Protein 4IRF (pdb70)

GO terms:
  GO:0020003 symbiont-containing vacuole (C, IDA)
  GO:0020005 symbiont-containing vacuole membrane (C, IDA)
  GO:0020007 apical complex (C, IDA)
  GO:0097619 PTEX complex (C, IDA)
  GO:0044053 translocation of peptides or proteins into host cell cytoplasm (P, IMP)
  GO:0005515 protein binding (F, IPI)

Foldseek 3Di:
DDQADPQLVQLVVQLCQLCLQLVHLARALLSSVLSLCPDPVSVVLCVVLPQDSVLLNVLSVVVSNVPRPDHRHPPPDHHYYDPLVVQLVVQLVVLCVVLPHSHRYSLSSVLSSCPDPSSVVSCVVSVNDNVNSVVSSNVVSVVVD/DDAADPLLVQLVVQLQQLCLQLVHQARALLSSVLSLCPRPVSVVVCVVLVQPSVLLNVLSVVVSNVPRPDHRHPPPDHHYYDPLVVQLVVQLSVLCVVLVHSHRDSLSSVLSSCPDPSSVVSCVVSVNHNVNSVVVSNVVSVVD

Organism: Plasmodium falciparum (isolate 3D7) (NCBI:txid36329)

Nearest PDB structures (foldseek):
  4iod-assembly1_A  TM=9.972E-01  e=5.708E-19  Plasmodium falciparum 3D7
  5u2u-assembly2_B  TM=8.362E-01  e=8.772E-07  Saccharomyces cerevisiae S288C
  1khy-assembly4_D  TM=8.485E-01  e=3.154E-05  Escherichia coli
  7eko-assembly1_O  TM=8.387E-01  e=1.629E-04  Chlamydomonas reinhardtii
  7ekq-assembly1_O  TM=8.112E-01  e=3.269E-04  Chlamydomonas reinhardtii

Radius of gyration: 20.25 Å; Cα contacts (8 Å, |Δi|>4): 415; chains: 2; bounding box: 37×62×47 Å

Structure (mmCIF, N/CA/C/O backbone):
data_4IRF
#
_entry.id   4IRF
#
_cell.length_a   31.780
_cell.length_b   92.080
_cell.length_c   96.980
_cell.angle_alpha   90.00
_cell.angle_beta   90.00
_cell.angle_gamma   90.00
#
_symmetry.space_group_name_H-M   'P 2 21 21'
#
loop_
_entity.id
_entity.type
_entity.pdbx_description
1 polymer 'MALARIAL CLPB2 ATPASE/HSP101 PROTEIN'
2 water water
#
loop_
_atom_site.group_PDB
_atom_site.id
_atom_site.type_symbol
_atom_site.label_atom_id
_atom_site.label_alt_id
_atom_site.label_comp_id
_atom_site.label_asym_id
_atom_site.label_entity_id
_atom_site.label_seq_id
_atom_site.pdbx_PDB_ins_code
_atom_site.Cartn_x
_atom_site.Cartn_y
_atom_site.Cartn_z
_atom_site.occupancy
_atom_site.B_iso_or_equiv
_atom_site.auth_seq_id
_atom_site.auth_comp_id
_atom_site.auth_asym_id
_atom_site.auth_atom_id
_atom_site.pdbx_PDB_model_num
ATOM 1 N N . GLN A 1 9 ? 17.984 -17.313 14.726 1.00 48.89 9 GLN A N 1
ATOM 2 C CA . GLN A 1 9 ? 17.897 -18.080 15.953 1.00 52.28 9 GLN A CA 1
ATOM 3 C C . GLN A 1 9 ? 17.404 -17.233 17.137 1.00 56.75 9 GLN A C 1
ATOM 4 O O . GLN A 1 9 ? 17.528 -16.039 17.092 1.00 49.71 9 GLN A O 1
ATOM 10 N N . GLY A 1 10 ? 16.847 -17.871 18.178 1.00 53.76 10 GLY A N 1
ATOM 11 C CA . GLY A 1 10 ? 16.333 -17.200 19.398 1.00 39.13 10 GLY A CA 1
ATOM 12 C C . GLY A 1 10 ? 14.965 -17.635 20.016 1.00 44.00 10 GLY A C 1
ATOM 13 O O . GLY A 1 10 ? 14.154 -18.046 19.268 1.00 39.24 10 GLY A O 1
ATOM 14 N N . LYS A 1 11 ? 14.740 -17.551 21.315 1.00 36.32 11 LYS A N 1
ATOM 15 C CA . LYS A 1 11 ? 13.469 -18.021 21.887 1.00 37.67 11 LYS A CA 1
ATOM 16 C C . LYS A 1 11 ? 12.223 -17.196 21.441 1.00 36.47 11 LYS A C 1
ATOM 17 O O . LYS A 1 11 ? 11.138 -17.690 21.448 1.00 34.58 11 LYS A O 1
ATOM 23 N N . TYR A 1 12 ? 12.423 -15.968 21.054 1.00 26.31 12 TYR A N 1
ATOM 24 C CA . TYR A 1 12 ? 11.348 -15.160 20.552 1.00 29.80 12 TYR A CA 1
ATOM 25 C C . TYR A 1 12 ? 11.418 -15.112 19.096 1.00 33.17 12 TYR A C 1
ATOM 26 O O . TYR A 1 12 ? 12.429 -14.856 18.621 1.00 35.77 12 TYR A O 1
ATOM 35 N N . LEU A 1 13 ? 10.289 -15.271 18.422 1.00 25.62 13 LEU A N 1
ATOM 36 C CA . LEU A 1 13 ? 10.278 -15.065 16.999 1.00 25.25 13 LEU A CA 1
ATOM 37 C C . LEU A 1 13 ? 10.557 -13.620 16.618 1.00 28.51 13 LEU A C 1
ATOM 38 O O . LEU A 1 13 ? 10.328 -12.732 17.352 1.00 27.32 13 LEU A O 1
ATOM 43 N N . ASN A 1 14 ? 11.023 -13.443 15.410 1.00 29.12 14 ASN A N 1
ATOM 44 C CA . ASN A 1 14 ? 11.245 -12.120 14.888 1.00 27.62 14 ASN A CA 1
ATOM 45 C C . ASN A 1 14 ? 10.041 -11.240 14.984 1.00 34.66 14 ASN A C 1
ATOM 46 O O . ASN A 1 14 ? 10.145 -10.119 15.271 1.00 26.49 14 ASN A O 1
ATOM 51 N N . ARG A 1 15 ? 8.910 -11.765 14.573 1.00 27.25 15 ARG A N 1
ATOM 52 C CA . ARG A 1 15 ? 7.708 -10.951 14.575 1.00 25.86 15 ARG A CA 1
ATOM 53 C C . ARG A 1 15 ? 7.317 -10.540 15.968 1.00 24.91 15 ARG A C 1
ATOM 54 O O . ARG A 1 15 ? 6.707 -9.493 16.148 1.00 25.07 15 ARG A O 1
ATOM 62 N N . THR A 1 16 ? 7.702 -11.337 16.964 1.00 20.35 16 THR A N 1
ATOM 63 C CA . THR A 1 16 ? 7.372 -11.009 18.343 1.00 21.89 16 THR A CA 1
ATOM 64 C C . THR A 1 16 ? 8.273 -9.861 18.800 1.00 25.86 16 THR A C 1
ATOM 65 O O . THR A 1 16 ? 7.807 -8.866 19.380 1.00 21.80 16 THR A O 1
ATOM 69 N N . ILE A 1 17 ? 9.559 -9.988 18.489 1.00 20.67 17 ILE A N 1
ATOM 70 C CA . ILE A 1 17 ? 10.548 -8.954 18.824 1.00 22.71 17 ILE A CA 1
ATOM 71 C C . ILE A 1 17 ? 10.177 -7.641 18.117 1.00 24.82 17 ILE A C 1
ATOM 72 O O . ILE A 1 17 ? 10.265 -6.578 18.708 1.00 24.06 17 ILE A O 1
ATOM 77 N N . ASN A 1 18 ? 9.760 -7.724 16.854 1.00 23.21 18 ASN A N 1
ATOM 78 C CA . ASN A 1 18 ? 9.370 -6.521 16.121 1.00 25.33 18 ASN A CA 1
ATOM 79 C C . ASN A 1 18 ? 8.189 -5.787 16.757 1.00 26.24 18 ASN A C 1
ATOM 80 O O . ASN A 1 18 ? 8.148 -4.555 16.783 1.00 23.74 18 ASN A O 1
ATOM 85 N N . ILE A 1 19 ? 7.226 -6.546 17.264 1.00 20.54 19 ILE A N 1
ATOM 86 C CA . ILE A 1 19 ? 6.137 -5.962 18.016 1.00 22.91 19 ILE A CA 1
ATOM 87 C C . ILE A 1 19 ? 6.671 -5.252 19.269 1.00 19.61 19 ILE A C 1
ATOM 88 O O . ILE A 1 19 ? 6.252 -4.136 19.576 1.00 22.85 19 ILE A O 1
ATOM 93 N N . LEU A 1 20 ? 7.559 -5.920 20.004 1.00 19.92 20 LEU A N 1
ATOM 94 C CA . LEU A 1 20 ? 8.145 -5.309 21.196 1.00 19.21 20 LEU A CA 1
ATOM 95 C C . LEU A 1 20 ? 8.898 -4.029 20.857 1.00 24.58 20 LEU A C 1
ATOM 96 O O . LEU A 1 20 ? 8.738 -3.023 21.530 1.00 25.61 20 LEU A O 1
ATOM 101 N N . ASN A 1 21 ? 9.696 -4.049 19.798 1.00 21.19 21 ASN A N 1
ATOM 102 C CA . ASN A 1 21 ? 10.422 -2.835 19.414 1.00 26.12 21 ASN A CA 1
ATOM 103 C C . ASN A 1 21 ? 9.504 -1.716 18.908 1.00 25.60 21 ASN A C 1
ATOM 104 O O . ASN A 1 21 ? 9.766 -0.528 19.124 1.00 28.33 21 ASN A O 1
ATOM 109 N N . ALA A 1 22 ? 8.428 -2.082 18.214 1.00 23.87 22 ALA A N 1
ATOM 110 C CA . ALA A 1 22 ? 7.461 -1.059 17.812 1.00 25.37 22 ALA A CA 1
ATOM 111 C C . ALA A 1 22 ? 6.782 -0.493 19.051 1.00 28.79 22 ALA A C 1
ATOM 112 O O . ALA A 1 22 ? 6.402 0.705 19.115 1.00 27.15 22 ALA A O 1
ATOM 114 N N . GLY A 1 23 ? 6.560 -1.361 20.034 1.00 24.00 23 GLY A N 1
ATOM 115 C CA . GLY A 1 23 ? 5.986 -0.942 21.287 1.00 23.81 23 GLY A CA 1
ATOM 116 C C . GLY A 1 23 ? 6.836 0.124 21.973 1.00 26.12 23 GLY A C 1
ATOM 117 O O . GLY A 1 23 ? 6.291 1.079 22.531 1.00 27.02 23 GLY A O 1
ATOM 118 N N . LYS A 1 24 ? 8.159 -0.033 21.955 1.00 23.03 24 LYS A N 1
ATOM 119 C CA . LYS A 1 24 ? 9.028 0.974 22.559 1.00 23.59 24 LYS A CA 1
ATOM 120 C C . LYS A 1 24 ? 8.893 2.326 21.873 1.00 28.51 24 LYS A C 1
ATOM 121 O O . LYS A 1 24 ? 8.899 3.373 22.543 1.00 30.74 24 LYS A O 1
ATOM 127 N N . ASN A 1 25 ? 8.765 2.317 20.556 1.00 25.35 25 ASN A N 1
ATOM 128 C CA . ASN A 1 25 ? 8.550 3.579 19.852 1.00 31.18 25 ASN A CA 1
ATOM 129 C C . ASN A 1 25 ? 7.215 4.242 20.219 1.00 34.54 25 ASN A C 1
ATOM 130 O O . ASN A 1 25 ? 7.113 5.475 20.348 1.00 34.12 25 ASN A O 1
ATOM 135 N N . ILE A 1 26 ? 6.186 3.430 20.421 1.00 29.87 26 ILE A N 1
ATOM 136 C CA . ILE A 1 26 ? 4.897 3.966 20.822 1.00 28.02 26 ILE A CA 1
ATOM 137 C C . ILE A 1 26 ? 5.023 4.526 22.239 1.00 25.77 26 ILE A C 1
ATOM 138 O O . ILE A 1 26 ? 4.493 5.593 22.571 1.00 27.02 26 ILE A O 1
ATOM 143 N N . ALA A 1 27 ? 5.749 3.808 23.096 1.00 25.00 27 ALA A N 1
ATOM 144 C CA . ALA A 1 27 ? 5.955 4.279 24.450 1.00 29.47 27 ALA A CA 1
ATOM 145 C C . ALA A 1 27 ? 6.635 5.651 24.425 1.00 32.57 27 ALA A C 1
ATOM 146 O O . ALA A 1 27 ? 6.203 6.568 25.111 1.00 30.96 27 ALA A O 1
ATOM 148 N N . LYS A 1 28 ? 7.682 5.796 23.653 1.00 28.00 28 LYS A N 1
ATOM 149 C CA . LYS A 1 28 ? 8.361 7.104 23.641 1.00 30.05 28 LYS A CA 1
ATOM 150 C C . LYS A 1 28 ? 7.404 8.203 23.139 1.00 31.23 28 LYS A C 1
ATOM 151 O O . LYS A 1 28 ? 7.434 9.289 23.615 1.00 32.70 28 LYS A O 1
ATOM 157 N N . SER A 1 29 ? 6.588 7.862 22.169 1.00 31.01 29 SER A N 1
ATOM 158 C CA . SER A 1 29 ? 5.654 8.849 21.625 1.00 32.92 29 SER A CA 1
ATOM 159 C C . SER A 1 29 ? 4.677 9.371 22.673 1.00 35.79 29 SER A C 1
ATOM 160 O O . SER A 1 29 ? 4.209 10.524 22.596 1.00 34.97 29 SER A O 1
ATOM 163 N N . TYR A 1 30 ? 4.389 8.542 23.669 1.00 33.90 30 TYR A N 1
ATOM 164 C CA . TYR A 1 30 ? 3.523 8.914 24.785 1.00 30.87 30 TYR A CA 1
ATOM 165 C C . TYR A 1 30 ? 4.328 9.338 26.009 1.00 32.48 30 TYR A C 1
ATOM 166 O O . TYR A 1 30 ? 3.815 9.368 27.130 1.00 32.16 30 TYR A O 1
ATOM 175 N N . GLY A 1 31 ? 5.589 9.687 25.766 1.00 32.58 31 GLY A N 1
ATOM 176 C CA . GLY A 1 31 ? 6.451 10.279 26.768 1.00 37.51 31 GLY A CA 1
ATOM 177 C C . GLY A 1 31 ? 6.902 9.321 27.844 1.00 32.95 31 GLY A C 1
ATOM 178 O O . GLY A 1 31 ? 7.271 9.755 28.947 1.00 37.45 31 GLY A O 1
ATOM 179 N N . HIS A 1 32 ? 6.839 8.014 27.559 1.00 33.76 32 HIS A N 1
ATOM 180 C CA . HIS A 1 32 ? 7.242 7.005 28.534 1.00 29.99 32 HIS A CA 1
ATOM 181 C C . HIS A 1 32 ? 8.673 6.551 28.292 1.00 32.75 32 HIS A C 1
ATOM 182 O O . HIS A 1 32 ? 9.019 6.231 27.166 1.00 37.36 32 HIS A O 1
ATOM 189 N N . ASN A 1 33 ? 9.499 6.534 29.332 1.00 31.15 33 ASN A N 1
ATOM 190 C CA . ASN A 1 33 ? 10.803 5.876 29.239 1.00 31.12 33 ASN A CA 1
ATOM 191 C C . ASN A 1 33 ? 10.734 4.420 29.730 1.00 29.16 33 ASN A C 1
ATOM 192 O O . ASN A 1 33 ? 11.747 3.731 29.806 1.00 34.67 33 ASN A O 1
ATOM 197 N N . LYS A 1 34 ? 9.535 3.951 30.064 1.00 27.95 34 LYS A N 1
ATOM 198 C CA . LYS A 1 34 ? 9.331 2.532 30.373 1.00 34.81 34 LYS A CA 1
ATOM 199 C C . LYS A 1 34 ? 8.230 1.979 29.487 1.00 28.17 34 LYS A C 1
ATOM 200 O O . LYS A 1 34 ? 7.103 2.504 29.462 1.00 29.45 34 LYS A O 1
ATOM 206 N N . LEU A 1 35 ? 8.555 0.904 28.780 1.00 24.41 35 LEU A N 1
ATOM 207 C CA . LEU A 1 35 ? 7.560 0.194 27.973 1.00 23.84 35 LEU A CA 1
ATOM 208 C C . LEU A 1 35 ? 6.510 -0.450 28.864 1.00 25.81 35 LEU A C 1
ATOM 209 O O . LEU A 1 35 ? 6.842 -1.191 29.7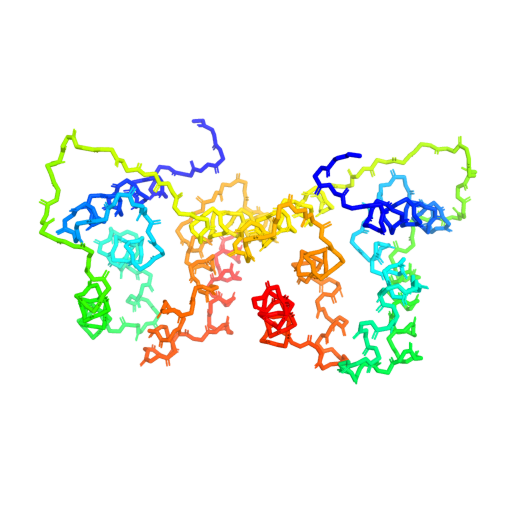75 1.00 29.47 35 LEU A O 1
ATOM 214 N N . LYS A 1 36 ? 5.237 -0.254 28.512 1.00 21.65 36 LYS A N 1
ATOM 215 C CA . LYS A 1 36 ? 4.086 -0.716 29.289 1.00 21.04 36 LYS A CA 1
ATOM 216 C C . LYS A 1 36 ? 3.240 -1.683 28.422 1.00 21.63 36 LYS A C 1
ATOM 217 O O . LYS A 1 36 ? 3.351 -1.648 27.203 1.00 22.08 36 LYS A O 1
ATOM 223 N N . PRO A 1 37 ? 2.443 -2.548 29.051 1.00 21.64 37 PRO A N 1
ATOM 224 C CA . PRO A 1 37 ? 1.662 -3.497 28.225 1.00 19.23 37 PRO A CA 1
ATOM 225 C C . PRO A 1 37 ? 0.756 -2.826 27.195 1.00 21.41 37 PRO A C 1
ATOM 226 O O . PRO A 1 37 ? 0.741 -3.325 26.058 1.00 21.15 37 PRO A O 1
ATOM 230 N N . ILE A 1 38 ? 0.097 -1.715 27.542 1.00 20.35 38 ILE A N 1
ATOM 231 C CA . ILE A 1 38 ? -0.753 -1.015 26.571 1.00 25.18 38 ILE A CA 1
ATOM 232 C C . ILE A 1 38 ? 0.028 -0.630 25.336 1.00 20.56 38 ILE A C 1
ATOM 233 O O . ILE A 1 38 ? -0.487 -0.712 24.220 1.00 21.71 38 ILE A O 1
ATOM 238 N N . HIS A 1 39 ? 1.303 -0.242 25.496 1.00 21.57 39 HIS A N 1
ATOM 239 C CA . HIS A 1 39 ? 2.125 0.087 24.334 1.00 20.87 39 HIS A CA 1
ATOM 240 C C . HIS A 1 39 ? 2.403 -1.104 23.444 1.00 22.84 39 HIS A C 1
ATOM 241 O O . HIS A 1 39 ? 2.461 -0.974 22.215 1.00 22.72 39 HIS A O 1
ATOM 248 N N . ILE A 1 40 ? 2.615 -2.265 24.069 1.00 21.70 40 ILE A N 1
ATOM 249 C CA . ILE A 1 40 ? 2.828 -3.479 23.326 1.00 22.36 40 ILE A CA 1
ATOM 250 C C . ILE A 1 40 ? 1.549 -3.864 22.595 1.00 22.80 40 ILE A C 1
ATOM 251 O O . ILE A 1 40 ? 1.632 -4.274 21.434 1.00 20.99 40 ILE A O 1
ATOM 256 N N . LEU A 1 41 ? 0.413 -3.713 23.285 1.00 18.71 41 LEU A N 1
ATOM 257 C CA . LEU A 1 41 ? -0.907 -4.001 22.638 1.00 19.07 41 LEU A CA 1
ATOM 258 C C . LEU A 1 41 ? -1.109 -3.124 21.387 1.00 25.64 41 LEU A C 1
ATOM 259 O O . LEU A 1 41 ? -1.507 -3.639 20.326 1.00 22.99 41 LEU A O 1
ATOM 264 N N . SER A 1 42 ? -0.784 -1.833 21.491 1.00 20.57 42 SER A N 1
ATOM 265 C CA . SER A 1 42 ? -0.916 -0.924 20.334 1.00 21.66 42 SER A CA 1
ATOM 266 C C . SER A 1 42 ? -0.134 -1.486 19.159 1.00 21.63 42 SER A C 1
ATOM 267 O O . SER A 1 42 ? -0.649 -1.626 18.044 1.00 25.67 42 SER A O 1
ATOM 270 N N . ALA A 1 43 ? 1.122 -1.874 19.427 1.00 25.84 43 ALA A N 1
ATOM 271 C CA . ALA A 1 43 ? 1.997 -2.463 18.416 1.00 21.10 43 ALA A CA 1
ATOM 272 C C . ALA A 1 43 ? 1.481 -3.792 17.829 1.00 24.66 43 ALA A C 1
ATOM 273 O O . ALA A 1 43 ? 1.613 -4.072 16.636 1.00 25.95 43 ALA A O 1
ATOM 275 N N . LEU A 1 44 ? 0.928 -4.628 18.693 1.00 20.85 44 LEU A N 1
ATOM 276 C CA . LEU A 1 44 ? 0.480 -5.950 18.292 1.00 20.21 44 LEU A CA 1
ATOM 277 C C . LEU A 1 44 ? -0.725 -5.776 17.371 1.00 28.54 44 LEU A C 1
ATOM 278 O O . LEU A 1 44 ? -0.730 -6.333 16.268 1.00 24.67 44 LEU A O 1
ATOM 283 N N . ALA A 1 45 ? -1.662 -4.922 17.792 1.00 23.09 45 ALA A N 1
ATOM 284 C CA . ALA A 1 45 ? -2.904 -4.683 17.020 1.00 28.12 45 ALA A CA 1
ATOM 285 C C . ALA A 1 45 ? -2.574 -4.195 15.606 1.00 32.30 45 ALA A C 1
ATOM 286 O O . ALA A 1 45 ? -3.263 -4.543 14.644 1.00 35.10 45 ALA A O 1
ATOM 288 N N . LYS A 1 46 ? -1.506 -3.407 15.467 1.00 28.11 46 LYS A N 1
ATOM 289 C CA . LYS A 1 46 ? -1.192 -2.846 14.156 1.00 27.23 46 LYS A CA 1
ATOM 290 C C . LYS A 1 46 ? -0.225 -3.672 13.309 1.00 36.47 46 LYS A C 1
ATOM 291 O O . LYS A 1 46 ? -0.067 -3.423 12.118 1.00 31.14 46 LYS A O 1
ATOM 297 N N . SER A 1 47 ? 0.412 -4.678 13.903 1.00 28.69 47 SER A N 1
ATOM 298 C CA . SER A 1 47 ? 1.312 -5.520 13.140 1.00 29.98 47 SER A CA 1
ATOM 299 C C . SER A 1 47 ? 0.593 -6.359 12.085 1.00 33.22 47 SER A C 1
ATOM 300 O O . SER A 1 47 ? -0.637 -6.560 12.166 1.00 30.38 47 SER A O 1
ATOM 303 N N . ASP A 1 48 ? 1.365 -6.876 11.129 1.00 30.37 48 ASP A N 1
ATOM 304 C CA . ASP A 1 48 ? 0.808 -7.770 10.104 1.00 34.72 48 ASP A CA 1
ATOM 305 C C . ASP A 1 48 ? 0.125 -8.974 10.740 1.00 33.03 48 ASP A C 1
ATOM 306 O O . ASP A 1 48 ? -1.034 -9.289 10.442 1.00 33.08 48 ASP A O 1
ATOM 311 N N . TYR A 1 49 ? 0.847 -9.654 11.626 1.00 32.58 49 TYR A N 1
ATOM 312 C CA . TYR A 1 49 ? 0.350 -10.914 12.163 1.00 28.15 49 TYR A CA 1
ATOM 313 C C . TYR A 1 49 ? -0.747 -10.674 13.189 1.00 31.08 49 TYR A C 1
ATOM 314 O O . TYR A 1 49 ? -1.774 -11.370 13.211 1.00 28.26 49 TYR A O 1
ATOM 323 N N . GLY A 1 50 ? -0.511 -9.713 14.082 1.00 29.80 50 GLY A N 1
ATOM 324 C CA . GLY A 1 50 ? -1.502 -9.366 15.072 1.00 29.08 50 GLY A CA 1
ATOM 325 C C . GLY A 1 50 ? -2.826 -8.909 14.473 1.00 26.15 50 GLY A C 1
ATOM 326 O O . GLY A 1 50 ? -3.892 -9.244 15.003 1.00 30.09 50 GLY A O 1
ATOM 327 N N . SER A 1 51 ? -2.775 -8.130 13.392 1.00 28.00 51 SER A N 1
ATOM 328 C CA . SER A 1 51 ? -4.019 -7.600 12.816 1.00 30.78 51 SER A CA 1
ATOM 329 C C . SER A 1 51 ? -4.846 -8.712 12.182 1.00 33.70 51 SER A C 1
ATOM 330 O O . SER A 1 51 ? -6.065 -8.755 12.311 1.00 43.32 51 SER A O 1
ATOM 333 N N . THR A 1 52 ? -4.161 -9.611 11.495 1.00 33.31 52 THR A N 1
ATOM 334 C CA . THR A 1 52 ? -4.794 -10.815 10.962 1.00 37.19 52 THR A CA 1
ATOM 335 C C . THR A 1 52 ? -5.382 -11.696 12.070 1.00 31.63 52 THR A C 1
ATOM 336 O O . THR A 1 52 ? -6.486 -12.228 11.942 1.00 33.73 52 THR A O 1
ATOM 340 N N . LEU A 1 53 ? -4.646 -11.845 13.172 1.00 32.07 53 LEU A N 1
ATOM 341 C CA . LEU A 1 53 ? -5.157 -12.613 14.296 1.00 29.39 53 LEU A CA 1
ATOM 342 C C . LEU A 1 53 ? -6.488 -12.090 14.833 1.00 29.38 53 LEU A C 1
ATOM 343 O O . LEU A 1 53 ? -7.429 -12.868 15.050 1.00 34.29 53 LEU A O 1
ATOM 348 N N . PHE A 1 54 ? -6.567 -10.774 15.042 1.00 28.73 54 PHE A N 1
ATOM 349 C CA . PHE A 1 54 ? -7.746 -10.157 15.605 1.00 32.05 54 PHE A CA 1
ATOM 350 C C . PHE A 1 54 ? -8.911 -10.276 14.626 1.00 38.88 54 PHE A C 1
ATOM 351 O O . PHE A 1 54 ? -10.052 -10.471 15.043 1.00 41.52 54 PHE A O 1
ATOM 359 N N . LYS A 1 55 ? -8.600 -10.145 13.339 1.00 33.07 55 LYS A N 1
ATOM 360 C CA . LYS A 1 55 ? -9.608 -10.237 12.281 1.00 37.58 55 LYS A CA 1
ATOM 361 C C . LYS A 1 55 ? -10.309 -11.594 12.353 1.00 50.10 55 LYS A C 1
ATOM 362 O O . LYS A 1 55 ? -11.546 -11.671 12.463 1.00 51.51 55 LYS A O 1
ATOM 364 N N . GLU A 1 56 ? -9.510 -12.657 12.340 1.00 45.46 56 GLU A N 1
ATOM 365 C CA . GLU A 1 56 ? -10.028 -14.025 12.402 1.00 45.66 56 GLU A CA 1
ATOM 366 C C . GLU A 1 56 ? -10.858 -14.336 13.632 1.00 51.66 56 GLU A C 1
ATOM 367 O O . GLU A 1 56 ? -11.625 -15.302 13.649 1.00 55.51 56 GLU A O 1
ATOM 373 N N . ASN A 1 57 ? -10.694 -13.536 14.670 1.00 45.72 57 ASN A N 1
ATOM 374 C CA . ASN A 1 57 ? -11.410 -13.776 15.900 1.00 39.60 57 ASN A CA 1
ATOM 375 C C . ASN A 1 57 ? -12.536 -12.779 16.107 1.00 43.31 57 ASN A C 1
ATOM 376 O O . ASN A 1 57 ? -13.009 -12.596 17.223 1.00 50.12 57 ASN A O 1
ATOM 381 N N . ASN A 1 58 ? -12.427 -12.498 14.823 1.00 45.40 58 ASN A N 1
ATOM 382 C CA . ASN A 1 58 ? -13.595 -11.627 14.730 1.00 47.30 58 ASN A CA 1
ATOM 383 C C . ASN A 1 58 ? -13.592 -10.503 15.743 1.00 42.37 58 ASN A C 1
ATOM 384 O O . ASN A 1 58 ? -14.651 -9.966 16.110 1.00 52.10 58 ASN A O 1
ATOM 389 N N . VAL A 1 59 ? -12.629 -9.696 16.149 1.00 39.51 59 VAL A N 1
ATOM 390 C CA . VAL A 1 59 ? -12.334 -8.473 16.857 1.00 43.02 59 VAL A CA 1
ATOM 391 C C . VAL A 1 59 ? -12.341 -7.370 15.809 1.00 40.59 59 VAL A C 1
ATOM 392 O O . VAL A 1 59 ? -11.540 -7.397 14.878 1.00 45.96 59 VAL A O 1
ATOM 396 N N . ASN A 1 60 ? -13.240 -6.414 15.924 1.00 40.62 60 ASN A N 1
ATOM 397 C CA . ASN A 1 60 ? -13.304 -5.315 14.981 1.00 43.26 60 ASN A CA 1
ATOM 398 C C . ASN A 1 60 ? -12.073 -4.472 15.151 1.00 42.03 60 ASN A C 1
ATOM 399 O O . ASN A 1 60 ? -11.817 -3.968 16.201 1.00 39.26 60 ASN A O 1
ATOM 404 N N . ALA A 1 61 ? -11.330 -4.362 14.086 1.00 41.11 61 ALA A N 1
ATOM 405 C CA . ALA A 1 61 ? -10.063 -3.642 14.086 1.00 35.74 61 ALA A CA 1
ATOM 406 C C . ALA A 1 61 ? -10.220 -2.165 14.443 1.00 40.51 61 ALA A C 1
ATOM 407 O O . ALA A 1 61 ? -9.411 -1.617 15.178 1.00 35.34 61 ALA A O 1
ATOM 409 N N . ALA A 1 62 ? -11.265 -1.519 13.932 1.00 42.74 62 ALA A N 1
ATOM 410 C CA . ALA A 1 62 ? -11.448 -0.100 14.190 1.00 45.47 62 ALA A CA 1
ATOM 411 C C . ALA A 1 62 ? -11.803 0.162 15.644 1.00 36.14 62 ALA A C 1
ATOM 412 O O . ALA A 1 62 ? -11.306 1.114 16.255 1.00 37.63 62 ALA A O 1
ATOM 414 N N . ASN A 1 63 ? -12.641 -0.677 16.185 1.00 36.67 63 ASN A N 1
ATOM 415 C CA . ASN A 1 63 ? -13.109 -0.488 17.512 1.00 37.59 63 ASN A CA 1
ATOM 416 C C . ASN A 1 63 ? -12.001 -0.765 18.539 1.00 35.38 63 ASN A C 1
ATOM 417 O O . ASN A 1 63 ? -11.915 -0.112 19.530 1.00 35.64 63 ASN A O 1
ATOM 422 N N . LEU A 1 64 ? -11.185 -1.751 18.238 1.00 34.31 64 LEU A N 1
ATOM 423 C CA . LEU A 1 64 ? -10.055 -2.106 19.106 1.00 27.90 64 LEU A CA 1
ATOM 424 C C . LEU A 1 64 ? -9.033 -0.972 19.112 1.00 33.84 64 LEU A C 1
ATOM 425 O O . LEU A 1 64 ? -8.598 -0.561 20.176 1.00 32.65 64 LEU A O 1
ATOM 430 N N . LYS A 1 65 ? -8.665 -0.467 17.932 1.00 33.29 65 LYS A N 1
ATOM 431 C CA . LYS A 1 65 ? -7.693 0.645 17.833 1.00 34.32 65 LYS A CA 1
ATOM 432 C C . LYS A 1 65 ? -8.182 1.891 18.578 1.00 35.16 65 LYS A C 1
ATOM 433 O O . LYS A 1 65 ? -7.403 2.646 19.160 1.00 32.71 65 LYS A O 1
ATOM 439 N N . GLU A 1 66 ? -9.494 2.092 18.561 1.00 36.34 66 GLU A N 1
ATOM 440 C CA . GLU A 1 66 ? -10.113 3.220 19.239 1.00 38.15 66 GLU A CA 1
ATOM 441 C C . GLU A 1 66 ? -10.019 3.066 20.768 1.00 34.37 66 GLU A C 1
ATOM 442 O O . GLU A 1 66 ? -9.707 4.022 21.494 1.00 35.10 66 GLU A O 1
ATOM 448 N N . TYR A 1 67 ? -10.242 1.854 21.272 1.00 30.98 67 TYR A N 1
ATOM 449 C CA . TYR A 1 67 ? -10.063 1.603 22.700 1.00 32.19 67 TYR A CA 1
ATOM 450 C C . TYR A 1 67 ? -8.585 1.786 23.090 1.00 31.62 67 TYR A C 1
ATOM 451 O O . TYR A 1 67 ? -8.255 2.289 24.169 1.00 29.60 67 TYR A O 1
ATOM 460 N N . ILE A 1 68 ? -7.704 1.331 22.215 1.00 29.28 68 ILE A N 1
ATOM 461 C CA . ILE A 1 68 ? -6.267 1.359 22.531 1.00 25.41 68 ILE A CA 1
ATOM 462 C C . ILE A 1 68 ? -5.795 2.809 22.608 1.00 27.16 68 ILE A C 1
ATOM 463 O O . ILE A 1 68 ? -5.097 3.195 23.556 1.00 32.05 68 ILE A O 1
ATOM 468 N N . ASP A 1 69 ? -6.210 3.608 21.626 1.00 31.73 69 ASP A N 1
ATOM 469 C CA . ASP A 1 69 ? -5.804 5.010 21.560 1.00 35.17 69 ASP A CA 1
ATOM 470 C C . ASP A 1 69 ? -6.339 5.820 22.733 1.00 39.35 69 ASP A C 1
ATOM 471 O O . ASP A 1 69 ? -5.634 6.674 23.279 1.00 33.97 69 ASP A O 1
ATOM 476 N N . ILE A 1 70 ? -7.570 5.544 23.148 1.00 37.04 70 ILE A N 1
ATOM 477 C CA . ILE A 1 70 ? -8.104 6.161 24.359 1.00 35.12 70 ILE A CA 1
ATOM 478 C C . ILE A 1 70 ? -7.250 5.847 25.597 1.00 30.24 70 ILE A C 1
ATOM 479 O O . ILE A 1 70 ? -6.919 6.742 26.378 1.00 37.14 70 ILE A O 1
ATOM 484 N N . ALA A 1 71 ? -6.857 4.584 25.748 1.00 28.58 71 ALA A N 1
ATOM 485 C CA . ALA A 1 71 ? -6.034 4.153 26.870 1.00 27.67 71 ALA A CA 1
ATOM 486 C C . ALA A 1 71 ? -4.605 4.703 26.785 1.00 30.47 71 ALA A C 1
ATOM 487 O O . ALA A 1 71 ? -4.016 5.033 27.816 1.00 33.60 71 ALA A O 1
ATOM 489 N N . LEU A 1 72 ? -4.055 4.772 25.572 1.00 29.84 72 LEU A N 1
ATOM 490 C CA . LEU A 1 72 ? -2.742 5.384 25.361 1.00 27.08 72 LEU A CA 1
ATOM 491 C C . LEU A 1 72 ? -2.752 6.834 25.822 1.00 30.15 72 LEU A C 1
ATOM 492 O O . LEU A 1 72 ? -1.802 7.292 26.452 1.00 34.24 72 LEU A O 1
ATOM 497 N N . GLU A 1 73 ? -3.828 7.558 25.533 1.00 30.20 73 GLU A N 1
ATOM 498 C CA . GLU A 1 73 ? -3.845 8.987 25.863 1.00 32.14 73 GLU A CA 1
ATOM 499 C C . GLU A 1 73 ? -4.052 9.191 27.351 1.00 39.70 73 GLU A C 1
ATOM 500 O O . GLU A 1 73 ? -3.374 10.010 27.968 1.00 41.77 73 GLU A O 1
ATOM 506 N N . GLN A 1 74 ? -4.945 8.402 27.933 1.00 36.40 74 GLN A N 1
ATOM 507 C CA . GLN A 1 74 ? -5.190 8.446 29.377 1.00 42.69 74 GLN A CA 1
ATOM 508 C C . GLN A 1 74 ? -3.932 8.200 30.200 1.00 40.07 74 GLN A C 1
ATOM 509 O O . GLN A 1 74 ? -3.768 8.752 31.293 1.00 49.73 74 GLN A O 1
ATOM 515 N N . THR A 1 75 ? -3.051 7.351 29.686 1.00 34.27 75 THR A N 1
ATOM 516 C CA . THR A 1 75 ? -1.858 6.958 30.428 1.00 32.55 75 THR A CA 1
ATOM 517 C C . THR A 1 75 ? -0.605 7.683 29.968 1.00 31.72 75 THR A C 1
ATOM 518 O O . THR A 1 75 ? 0.494 7.326 30.413 1.00 32.03 75 THR A O 1
ATOM 522 N N . ARG A 1 76 ? -0.776 8.698 29.118 1.00 35.84 76 ARG A N 1
ATOM 523 C CA . ARG A 1 76 ? 0.337 9.496 28.577 1.00 32.64 76 ARG A CA 1
ATOM 524 C C . ARG A 1 76 ? 1.190 10.061 29.703 1.00 38.34 76 ARG A C 1
ATOM 525 O O . ARG A 1 76 ? 0.656 10.583 30.689 1.00 35.83 76 ARG A O 1
ATOM 533 N N . ALA A 1 77 ? 2.513 9.942 29.559 1.00 34.75 77 ALA A N 1
ATOM 534 C CA . ALA A 1 77 ? 3.433 10.348 30.620 1.00 40.12 77 ALA A CA 1
ATOM 535 C C . ALA A 1 77 ? 4.117 11.679 30.300 1.00 36.77 77 ALA A C 1
ATOM 536 O O . ALA A 1 77 ? 4.785 12.274 31.168 1.00 40.55 77 ALA A O 1
ATOM 538 N N . GLY A 1 78 ? 3.964 12.130 29.059 1.00 37.88 78 GLY A N 1
ATOM 539 C CA . GLY A 1 78 ? 4.570 13.372 28.609 1.00 39.06 78 GLY A CA 1
ATOM 540 C C . GLY A 1 78 ? 4.475 13.572 27.113 1.00 46.61 78 GLY A C 1
ATOM 541 O O . GLY A 1 78 ? 3.916 12.745 26.387 1.00 37.17 78 GLY A O 1
ATOM 542 N N . ALA A 1 79 ? 5.004 14.693 26.634 1.00 43.80 79 ALA A N 1
ATOM 543 C CA . ALA A 1 79 ? 5.155 14.917 25.202 1.00 47.54 79 ALA A CA 1
ATOM 544 C C . ALA A 1 79 ? 6.096 13.863 24.621 1.00 41.55 79 ALA A C 1
ATOM 545 O O . ALA A 1 79 ? 6.866 13.249 25.364 1.00 38.95 79 ALA A O 1
ATOM 547 N N . PRO A 1 80 ? 6.034 13.621 23.300 1.00 45.86 80 PRO A N 1
ATOM 548 C CA . PRO A 1 80 ? 6.955 12.632 22.723 1.00 37.98 80 PRO A CA 1
ATOM 549 C C . PRO A 1 80 ? 8.426 12.826 23.126 1.00 39.05 80 PRO A C 1
ATOM 550 O O . PRO A 1 80 ? 8.927 13.954 23.104 1.00 41.39 80 PRO A O 1
ATOM 554 N N . LEU A 1 81 ? 9.095 11.749 23.531 1.00 38.59 81 LEU A N 1
ATOM 555 C CA . LEU A 1 81 ? 10.520 11.801 23.853 1.00 48.61 81 LEU A CA 1
ATOM 556 C C . LEU A 1 81 ? 11.319 11.701 22.555 1.00 61.48 81 LEU A C 1
ATOM 557 O O . LEU A 1 81 ? 10.840 11.130 21.566 1.00 67.87 81 LEU A O 1
ATOM 562 N N . ASP A 1 82 ? 12.527 12.265 22.547 1.00 69.96 82 ASP A N 1
ATOM 563 C CA . ASP A 1 82 ? 13.408 12.133 21.385 1.00 78.61 82 ASP A CA 1
ATOM 564 C C . ASP A 1 82 ? 13.591 10.660 21.049 1.00 85.30 82 ASP A C 1
ATOM 565 O O . ASP A 1 82 ? 13.945 9.862 21.916 1.00 86.87 82 ASP A O 1
ATOM 570 N N . ASN A 1 83 ? 13.329 10.288 19.797 1.00 91.03 83 ASN A N 1
ATOM 571 C CA . ASN A 1 83 ? 13.458 8.887 19.399 1.00 91.80 83 ASN A CA 1
ATOM 572 C C . ASN A 1 83 ? 14.917 8.398 19.371 1.00 93.93 83 ASN A C 1
ATOM 573 O O . ASN A 1 83 ? 15.268 7.483 18.620 1.00 98.57 83 ASN A O 1
ATOM 578 N N . LYS A 1 84 ? 15.749 9.035 20.197 1.00 88.93 84 LYS A N 1
ATOM 579 C CA . LYS A 1 84 ? 17.085 8.563 20.538 1.00 83.17 84 LYS A CA 1
ATOM 580 C C . LYS A 1 84 ? 17.268 8.704 22.053 1.00 81.79 84 LYS A C 1
ATOM 581 O O . LYS A 1 84 ? 18.376 8.947 22.539 1.00 78.94 84 LYS A O 1
ATOM 583 N N . SER A 1 85 ? 16.172 8.579 22.799 1.00 84.83 85 SER A N 1
ATOM 584 C CA . SER A 1 85 ? 16.257 8.529 24.257 1.00 82.13 85 SER A CA 1
ATOM 585 C C . SER A 1 85 ? 16.053 7.098 24.732 1.00 69.05 85 SER A C 1
ATOM 586 O O . SER A 1 85 ? 15.650 6.232 23.951 1.00 70.21 85 SER A O 1
ATOM 589 N N . LYS A 1 86 ? 16.341 6.850 26.006 1.00 56.20 86 LYS A N 1
ATOM 590 C CA . LYS A 1 86 ? 16.418 5.475 26.500 1.00 52.16 86 LYS A CA 1
ATOM 591 C C . LYS A 1 86 ? 15.118 4.931 27.073 1.00 40.93 86 LYS A C 1
ATOM 592 O O . LYS A 1 86 ? 14.466 5.574 27.908 1.00 48.79 86 LYS A O 1
ATOM 594 N N . ILE A 1 87 ? 14.771 3.719 26.652 1.00 41.17 87 ILE A N 1
ATOM 595 C CA . ILE A 1 87 ? 13.542 3.091 27.113 1.00 37.04 87 ILE A CA 1
ATOM 596 C C . ILE A 1 87 ? 13.772 1.654 27.567 1.00 41.11 87 ILE A C 1
ATOM 597 O O . ILE A 1 87 ? 14.398 0.871 26.857 1.00 41.23 87 ILE A O 1
ATOM 602 N N . VAL A 1 88 ? 13.252 1.321 28.742 1.00 35.67 88 VAL A N 1
ATOM 603 C CA . VAL A 1 88 ? 13.473 0.021 29.357 1.00 38.05 88 VAL A CA 1
ATOM 604 C C . VAL A 1 88 ? 12.129 -0.674 29.574 1.00 26.49 88 VAL A C 1
ATOM 605 O O . VAL A 1 88 ? 11.086 -0.017 29.567 1.00 29.95 88 VAL A O 1
ATOM 609 N N . ASN A 1 89 ? 12.143 -1.994 29.750 1.00 30.18 89 ASN A N 1
ATOM 610 C CA . ASN A 1 89 ? 10.904 -2.687 30.085 1.00 23.77 89 ASN A CA 1
ATOM 611 C C . ASN A 1 89 ? 10.470 -2.336 31.482 1.00 26.90 89 ASN A C 1
ATOM 612 O O . ASN A 1 89 ? 11.274 -2.414 32.408 1.00 33.20 89 ASN A O 1
ATOM 617 N N . SER A 1 90 ? 9.210 -1.950 31.650 1.00 26.60 90 SER A N 1
ATOM 618 C CA . SER A 1 90 ? 8.601 -1.855 32.970 1.00 36.94 90 SER A CA 1
ATOM 619 C C . SER A 1 90 ? 8.568 -3.225 33.619 1.00 36.31 90 SER A C 1
ATOM 620 O O . SER A 1 90 ? 8.712 -4.248 32.925 1.00 30.87 90 SER A O 1
ATOM 623 N N . ALA A 1 91 ? 8.385 -3.243 34.941 1.00 37.29 91 ALA A N 1
ATOM 624 C CA . ALA A 1 91 ? 8.179 -4.491 35.669 1.00 39.39 91 ALA A CA 1
ATOM 625 C C . ALA A 1 91 ? 6.937 -5.210 35.160 1.00 35.66 91 ALA A C 1
ATOM 626 O O . ALA A 1 91 ? 6.909 -6.437 35.164 1.00 30.73 91 ALA A O 1
ATOM 628 N N . GLU A 1 92 ? 5.923 -4.442 34.738 1.00 34.24 92 GLU A N 1
ATOM 629 C CA . GLU A 1 92 ? 4.691 -4.999 34.178 1.00 35.25 92 GLU A CA 1
ATOM 630 C C . GLU A 1 92 ? 4.977 -5.800 32.910 1.00 29.21 92 GLU A C 1
ATOM 631 O O . GLU A 1 92 ? 4.446 -6.928 32.734 1.00 27.02 92 GLU A O 1
ATOM 637 N N . VAL A 1 93 ? 5.808 -5.231 32.041 1.00 28.47 93 VAL A N 1
ATOM 638 C CA . VAL A 1 93 ? 6.222 -5.909 30.816 1.00 23.34 93 VAL A CA 1
ATOM 639 C C . VAL A 1 93 ? 7.136 -7.109 31.092 1.00 25.46 93 VAL A C 1
ATOM 640 O O . VAL A 1 93 ? 7.035 -8.133 30.419 1.00 23.12 93 VAL A O 1
ATOM 644 N N . LYS A 1 94 ? 8.023 -7.018 32.082 1.00 24.41 94 LYS A N 1
ATOM 645 C CA . LYS A 1 94 ? 8.811 -8.202 32.398 1.00 29.17 94 LYS A CA 1
ATOM 646 C C . LYS A 1 94 ? 7.876 -9.357 32.730 1.00 29.26 94 LYS A C 1
ATOM 647 O O . LYS A 1 94 ? 8.099 -10.527 32.329 1.00 24.51 94 LYS A O 1
ATOM 653 N N . GLU A 1 95 ? 6.792 -9.036 33.419 1.00 22.51 95 GLU A N 1
ATOM 654 C CA . GLU A 1 95 ? 5.762 -10.035 33.664 1.00 30.95 95 GLU A CA 1
ATOM 655 C C . GLU A 1 95 ? 5.008 -10.522 32.419 1.00 29.66 95 GLU A C 1
ATOM 656 O O . GLU A 1 95 ? 4.725 -11.721 32.282 1.00 22.58 95 GLU A O 1
ATOM 662 N N . THR A 1 96 ? 4.585 -9.586 31.574 1.00 22.63 96 THR A N 1
ATOM 663 C CA . THR A 1 96 ? 4.045 -9.952 30.274 1.00 23.74 96 THR A CA 1
ATOM 664 C C . THR A 1 96 ? 4.861 -11.049 29.600 1.00 19.19 96 THR A C 1
ATOM 665 O O . THR A 1 96 ? 4.297 -12.080 29.153 1.00 20.87 96 THR A O 1
ATOM 669 N N . LEU A 1 97 ? 6.186 -10.862 29.572 1.00 20.61 97 LEU A N 1
ATOM 670 C CA . LEU A 1 97 ? 7.091 -11.756 28.858 1.00 16.91 97 LEU A CA 1
ATOM 671 C C . LEU A 1 97 ? 7.259 -13.079 29.600 1.00 17.19 97 LEU A C 1
ATOM 672 O O . LEU A 1 97 ? 7.316 -14.139 28.983 1.00 19.69 97 LEU A O 1
ATOM 677 N N . ALA A 1 98 ? 7.300 -13.018 30.936 1.00 17.73 98 ALA A N 1
ATOM 678 C CA . ALA A 1 98 ? 7.350 -14.255 31.715 1.00 18.23 98 ALA A CA 1
ATOM 679 C C . ALA A 1 98 ? 6.109 -15.101 31.486 1.00 20.22 98 ALA A C 1
ATOM 680 O O . ALA A 1 98 ? 6.186 -16.330 31.348 1.00 20.81 98 ALA A O 1
ATOM 682 N N . LEU A 1 99 ? 4.939 -14.453 31.440 1.00 18.67 99 LEU A N 1
ATOM 683 C CA . LEU A 1 99 ? 3.706 -15.182 31.175 1.00 19.67 99 LEU A CA 1
ATOM 684 C C . LEU A 1 99 ? 3.611 -15.692 29.716 1.00 21.90 99 LEU A C 1
ATOM 685 O O . LEU A 1 99 ? 3.169 -16.825 29.475 1.00 20.05 99 LEU A O 1
ATOM 690 N N . ALA A 1 100 ? 4.053 -14.886 28.756 1.00 19.13 100 ALA A N 1
ATOM 691 C CA . ALA A 1 100 ? 4.158 -15.338 27.366 1.00 20.87 100 ALA A CA 1
ATOM 692 C C . ALA A 1 100 ? 5.021 -16.576 27.206 1.00 17.89 100 ALA A C 1
ATOM 693 O O . ALA A 1 100 ? 4.644 -17.541 26.532 1.00 19.63 100 ALA A O 1
ATOM 695 N N . GLU A 1 101 ? 6.180 -1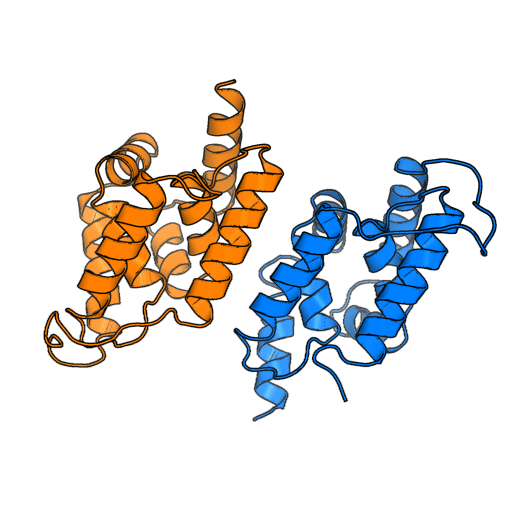6.553 27.859 1.00 17.23 101 GLU A N 1
ATOM 696 C CA . GLU A 1 101 ? 7.074 -17.698 27.876 1.00 17.73 101 GLU A CA 1
ATOM 697 C C . GLU A 1 101 ? 6.425 -18.910 28.530 1.00 19.31 101 GLU A C 1
ATOM 698 O O . GLU A 1 101 ? 6.529 -20.025 28.013 1.00 22.52 101 GLU A O 1
ATOM 704 N N . ALA A 1 102 ? 5.724 -18.697 29.638 1.00 18.37 102 ALA A N 1
ATOM 705 C CA . ALA A 1 102 ? 5.045 -19.813 30.295 1.00 20.04 102 ALA A CA 1
ATOM 706 C C . ALA A 1 102 ? 3.953 -20.421 29.418 1.00 19.21 102 ALA A C 1
ATOM 707 O O . ALA A 1 102 ? 3.770 -21.661 29.406 1.00 20.91 102 ALA A O 1
ATOM 709 N N . ALA A 1 103 ? 3.205 -19.552 28.736 1.00 23.08 103 ALA A N 1
ATOM 710 C CA . ALA A 1 103 ? 2.124 -20.013 27.872 1.00 20.44 103 ALA A CA 1
ATOM 711 C C . ALA A 1 103 ? 2.682 -20.775 26.686 1.00 20.28 103 ALA A C 1
ATOM 712 O O . ALA A 1 103 ? 2.125 -21.807 26.309 1.00 22.11 103 ALA A O 1
ATOM 714 N N . ALA A 1 104 ? 3.776 -20.281 26.099 1.00 21.63 104 ALA A N 1
ATOM 715 C CA . ALA A 1 104 ? 4.425 -20.960 24.980 1.00 20.55 104 ALA A CA 1
ATOM 716 C C . ALA A 1 104 ? 4.900 -22.353 25.400 1.00 22.76 104 ALA A C 1
ATOM 717 O O . ALA A 1 104 ? 4.669 -23.334 24.713 1.00 25.25 104 ALA A O 1
ATOM 719 N N . ASN A 1 105 ? 5.516 -22.355 26.544 1.00 20.03 105 ASN A N 1
ATOM 720 C CA A ASN A 1 105 ? 5.985 -23.766 27.000 0.50 21.18 105 ASN A CA 1
ATOM 721 C CA B ASN A 1 105 ? 5.907 -23.654 26.998 0.50 30.00 105 ASN A CA 1
ATOM 722 C C . ASN A 1 105 ? 4.814 -24.828 27.305 1.00 24.79 105 ASN A C 1
ATOM 723 O O . ASN A 1 105 ? 4.826 -26.054 27.034 1.00 25.75 105 ASN A O 1
ATOM 732 N N . LYS A 1 106 ? 3.759 -24.163 27.829 1.00 23.50 106 LYS A N 1
ATOM 733 C CA . LYS A 1 106 ? 2.579 -24.993 28.096 1.00 25.54 106 LYS A CA 1
ATOM 734 C C . LYS A 1 106 ? 1.989 -25.598 26.816 1.00 23.30 106 LYS A C 1
ATOM 735 O O . LYS A 1 106 ? 1.562 -26.761 26.816 1.00 24.85 106 LYS A O 1
ATOM 741 N N . TYR A 1 107 ? 1.950 -24.808 25.743 1.00 22.56 107 TYR A N 1
ATOM 742 C CA . TYR A 1 107 ? 1.395 -25.282 24.473 1.00 26.39 107 TYR A CA 1
ATOM 743 C C . TYR A 1 107 ? 2.460 -25.878 23.560 1.00 28.14 107 TYR A C 1
ATOM 744 O O . TYR A 1 107 ? 2.258 -26.016 22.350 1.00 29.97 107 TYR A O 1
ATOM 753 N N A LYS A 1 108 ? 3.571 -26.236 24.173 0.50 26.25 108 LYS A N 1
ATOM 754 N N B LYS A 1 108 ? 3.671 -26.236 24.173 0.50 26.95 108 LYS A N 1
ATOM 755 C CA A LYS A 1 108 ? 4.606 -26.968 23.567 0.50 24.63 108 LYS A CA 1
ATOM 756 C CA B LYS A 1 108 ? 4.706 -26.968 23.567 0.50 29.52 108 LYS A CA 1
ATOM 757 C C A LYS A 1 108 ? 5.233 -26.274 22.346 0.50 32.89 108 LYS A C 1
ATOM 758 C C B LYS A 1 108 ? 5.333 -26.274 22.346 0.50 33.46 108 LYS A C 1
ATOM 759 O O A LYS A 1 108 ? 5.717 -26.906 21.497 0.50 32.43 108 LYS A O 1
ATOM 760 O O B LYS A 1 108 ? 5.817 -26.906 21.497 0.50 32.35 108 LYS A O 1
ATOM 771 N N . SER A 1 109 ? 5.225 -24.945 22.348 1.00 25.92 109 SER A N 1
ATOM 772 C CA . SER A 1 109 ? 5.890 -24.139 21.336 1.00 30.84 109 SER A CA 1
ATOM 773 C C . SER A 1 109 ? 7.325 -23.832 21.775 1.00 34.85 109 SER A C 1
ATOM 774 O O . SER A 1 109 ? 7.548 -23.298 22.861 1.00 35.06 109 SER A O 1
ATOM 777 N N . PRO A 1 110 ? 8.309 -24.167 20.928 1.00 43.57 110 PRO A N 1
ATOM 778 C CA . PRO A 1 110 ? 9.704 -23.889 21.279 1.00 47.25 110 PRO A CA 1
ATOM 779 C C . PRO A 1 110 ? 10.046 -22.404 21.115 1.00 42.97 110 PRO A C 1
ATOM 780 O O . PRO A 1 110 ? 11.097 -21.960 21.611 1.00 44.61 110 PRO A O 1
ATOM 784 N N . LYS A 1 111 ? 9.163 -21.646 20.462 1.00 32.28 111 LYS A N 1
ATOM 785 C CA . LYS A 1 111 ? 9.317 -20.191 20.391 1.00 23.78 111 LYS A CA 1
ATOM 786 C C . LYS A 1 111 ? 8.094 -19.423 20.906 1.00 26.94 111 LYS A C 1
ATOM 787 O O . LYS A 1 111 ? 6.952 -19.925 20.857 1.00 24.64 111 LYS A O 1
ATOM 793 N N . VAL A 1 112 ? 8.334 -18.181 21.338 1.00 23.17 112 VAL A N 1
ATOM 794 C CA . VAL A 1 112 ? 7.276 -17.303 21.786 1.00 20.12 112 VAL A CA 1
ATOM 795 C C . VAL A 1 112 ? 6.724 -16.530 20.578 1.00 20.90 112 VAL A C 1
ATOM 796 O O . VAL A 1 112 ? 7.435 -15.763 19.953 1.00 22.85 112 VAL A O 1
ATOM 800 N N . ASP A 1 113 ? 5.465 -16.786 20.237 1.00 23.06 113 ASP A N 1
ATOM 801 C CA . ASP A 1 113 ? 4.818 -16.150 19.087 1.00 22.33 113 ASP A CA 1
ATOM 802 C C . ASP A 1 113 ? 3.838 -15.084 19.560 1.00 19.65 113 ASP A C 1
ATOM 803 O O . ASP A 1 113 ? 3.650 -14.850 20.755 1.00 19.33 113 ASP A O 1
ATOM 808 N N . VAL A 1 114 ? 3.185 -14.435 18.608 1.00 20.92 114 VAL A N 1
ATOM 809 C CA . VAL A 1 114 ? 2.250 -13.368 18.919 1.00 23.04 114 VAL A CA 1
ATOM 810 C C . VAL A 1 114 ? 1.087 -13.782 19.807 1.00 23.61 114 VAL A C 1
ATOM 811 O O . VAL A 1 114 ? 0.669 -13.009 20.654 1.00 21.35 114 VAL A O 1
ATOM 815 N N . GLU A 1 115 ? 0.553 -14.997 19.619 1.00 21.01 115 GLU A N 1
ATOM 816 C CA . GLU A 1 115 ? -0.559 -15.444 20.458 1.00 18.91 115 GLU A CA 1
ATOM 817 C C . GLU A 1 115 ? -0.121 -15.575 21.908 1.00 18.65 115 GLU A C 1
ATOM 818 O O . GLU A 1 115 ? -0.926 -15.392 22.823 1.00 23.15 115 GLU A O 1
ATOM 824 N N . HIS A 1 116 ? 1.132 -15.956 22.117 1.00 20.78 116 HIS A N 1
ATOM 825 C CA . HIS A 1 116 ? 1.647 -16.142 23.479 1.00 17.35 116 HIS A CA 1
ATOM 826 C C . HIS A 1 116 ? 1.838 -14.789 24.159 1.00 19.54 116 HIS A C 1
ATOM 827 O O . HIS A 1 116 ? 1.512 -14.627 25.334 1.00 20.77 116 HIS A O 1
ATOM 834 N N . LEU A 1 117 ? 2.297 -13.818 23.384 1.00 21.47 117 LEU A N 1
ATOM 835 C CA . LEU A 1 117 ? 2.394 -12.443 23.840 1.00 23.47 117 LEU A CA 1
ATOM 836 C C . LEU A 1 117 ? 0.999 -11.932 24.149 1.00 18.66 117 LEU A C 1
ATOM 837 O O . LEU A 1 117 ? 0.766 -11.290 25.196 1.00 23.08 117 LEU A O 1
ATOM 842 N N . LEU A 1 118 ? 0.029 -12.264 23.284 1.00 18.96 118 LEU A N 1
ATOM 843 C CA . LEU A 1 118 ? -1.347 -11.852 23.529 1.00 22.08 118 LEU A CA 1
ATOM 844 C C . LEU A 1 118 ? -1.833 -12.391 24.883 1.00 22.87 118 LEU A C 1
ATOM 845 O O . LEU A 1 118 ? -2.436 -11.657 25.683 1.00 23.56 118 LEU A O 1
ATOM 850 N N . SER A 1 119 ? -1.521 -13.657 25.177 1.00 20.63 119 SER A N 1
ATOM 851 C CA . SER A 1 119 ? -1.946 -14.258 26.428 1.00 18.32 119 SER A CA 1
ATOM 852 C C . SER A 1 119 ? -1.299 -13.522 27.606 1.00 21.78 119 SER A C 1
ATOM 853 O O . SER A 1 119 ? -1.951 -13.202 28.605 1.00 24.28 119 SER A O 1
ATOM 856 N N . GLY A 1 120 ? -0.016 -13.213 27.461 1.00 18.53 120 GLY A N 1
ATOM 857 C CA . GLY A 1 120 ? 0.697 -12.480 28.496 1.00 17.25 120 GLY A CA 1
ATOM 858 C C . GLY A 1 120 ? 0.126 -11.095 28.754 1.00 17.21 120 GLY A C 1
ATOM 859 O O . GLY A 1 120 ? -0.075 -10.672 29.914 1.00 20.77 120 GLY A O 1
ATOM 860 N N . LEU A 1 121 ? -0.195 -10.402 27.672 1.00 20.57 121 LEU A N 1
ATOM 861 C CA . LEU A 1 121 ? -0.782 -9.065 27.780 1.00 18.79 121 LEU A CA 1
ATOM 862 C C . LEU A 1 121 ? -2.113 -9.048 28.521 1.00 24.26 121 LEU A C 1
ATOM 863 O O . LEU A 1 121 ? -2.477 -8.072 29.171 1.00 23.06 121 LEU A O 1
ATOM 868 N N . SER A 1 122 ? -2.860 -10.147 28.428 1.00 21.67 122 SER A N 1
ATOM 869 C CA . SER A 1 122 ? -4.145 -10.223 29.095 1.00 29.82 122 SER A CA 1
ATOM 870 C C . SER A 1 122 ? -4.037 -10.137 30.632 1.00 22.55 122 SER A C 1
ATOM 871 O O . SER A 1 122 ? -5.025 -9.868 31.299 1.00 34.10 122 SER A O 1
ATOM 874 N N . ASN A 1 123 ? -2.835 -10.322 31.190 1.00 22.58 123 ASN A N 1
ATOM 875 C CA . ASN A 1 123 ? -2.647 -10.118 32.633 1.00 25.17 123 ASN A CA 1
ATOM 876 C C . ASN A 1 123 ? -2.791 -8.658 33.042 1.00 29.44 123 ASN A C 1
ATOM 877 O O . ASN A 1 123 ? -3.210 -8.357 34.172 1.00 29.99 123 ASN A O 1
ATOM 882 N N . ASP A 1 124 ? -2.404 -7.753 32.153 1.00 25.78 124 ASP A N 1
ATOM 883 C CA . ASP A 1 124 ? -2.416 -6.344 32.501 1.00 26.70 124 ASP A CA 1
ATOM 884 C C . ASP A 1 124 ? -3.861 -5.856 32.646 1.00 25.62 124 ASP A C 1
ATOM 885 O O . ASP A 1 124 ? -4.709 -6.148 31.792 1.00 26.20 124 ASP A O 1
ATOM 890 N N . GLU A 1 125 ? -4.142 -5.122 33.720 1.00 31.63 125 GLU A N 1
ATOM 891 C CA . GLU A 1 125 ? -5.527 -4.733 34.009 1.00 32.67 125 GLU A CA 1
ATOM 892 C C . GLU A 1 125 ? -6.121 -3.816 32.944 1.00 24.48 125 GLU A C 1
ATOM 893 O O . GLU A 1 125 ? -7.283 -3.986 32.562 1.00 27.52 125 GLU A O 1
ATOM 899 N N . LEU A 1 126 ? -5.337 -2.853 32.466 1.00 29.49 126 LEU A N 1
ATOM 900 C CA . LEU A 1 126 ? -5.786 -1.938 31.426 1.00 28.16 126 LEU A CA 1
ATOM 901 C C . LEU A 1 126 ? -6.044 -2.689 30.126 1.00 27.20 126 LEU A C 1
ATOM 902 O O . LEU A 1 126 ? -7.083 -2.489 29.469 1.00 29.95 126 LEU A O 1
ATOM 907 N N . VAL A 1 127 ? -5.107 -3.560 29.754 1.00 27.99 127 VAL A N 1
ATOM 908 C CA . VAL A 1 127 ? -5.247 -4.315 28.508 1.00 24.28 127 VAL A CA 1
ATOM 909 C C . VAL A 1 127 ? -6.418 -5.264 28.660 1.00 23.66 127 VAL A C 1
ATOM 910 O O . VAL A 1 127 ? -7.214 -5.420 27.727 1.00 25.83 127 VAL A O 1
ATOM 914 N N . ASN A 1 128 ? -6.564 -5.877 29.835 1.00 25.87 128 ASN A N 1
ATOM 915 C CA . ASN A 1 128 ? -7.642 -6.835 29.983 1.00 26.16 128 ASN A CA 1
ATOM 916 C C . ASN A 1 128 ? -9.031 -6.183 29.955 1.00 35.19 128 ASN A C 1
ATOM 917 O O . ASN A 1 128 ? -9.984 -6.801 29.493 1.00 33.77 128 ASN A O 1
ATOM 922 N N . GLU A 1 129 ? -9.129 -4.945 30.431 1.00 33.35 129 GLU A N 1
ATOM 923 C CA . GLU A 1 129 ? -10.388 -4.186 30.322 1.00 33.35 129 GLU A CA 1
ATOM 924 C C . GLU A 1 129 ? -10.737 -4.070 28.848 1.00 31.98 129 GLU A C 1
ATOM 925 O O . GLU A 1 129 ? -11.866 -4.360 28.410 1.00 34.08 129 GLU A O 1
ATOM 931 N N . ILE A 1 130 ? -9.744 -3.706 28.057 1.00 28.72 130 ILE A N 1
ATOM 932 C CA . ILE A 1 130 ? -9.965 -3.537 26.626 1.00 29.16 130 ILE A CA 1
ATOM 933 C C . ILE A 1 130 ? -10.420 -4.839 25.972 1.00 32.33 130 ILE A C 1
ATOM 934 O O . ILE A 1 130 ? -11.422 -4.854 25.244 1.00 34.75 130 ILE A O 1
ATOM 939 N N . PHE A 1 131 ? -9.680 -5.923 26.212 1.00 27.06 131 PHE A N 1
ATOM 940 C CA . PHE A 1 131 ? -10.068 -7.239 25.688 1.00 32.13 131 PHE A CA 1
ATOM 941 C C . PHE A 1 131 ? -11.515 -7.581 26.043 1.00 37.12 131 PHE A C 1
ATOM 942 O O . PHE A 1 131 ? -12.263 -8.064 25.194 1.00 34.37 131 PHE A O 1
ATOM 950 N N . ASN A 1 132 ? -11.919 -7.325 27.283 1.00 36.46 132 ASN A N 1
ATOM 951 C CA . ASN A 1 132 ? -13.255 -7.723 27.713 1.00 47.41 132 ASN A CA 1
ATOM 952 C C . ASN A 1 132 ? -14.331 -6.884 27.031 1.00 48.10 132 ASN A C 1
ATOM 953 O O . ASN A 1 132 ? -15.482 -7.306 26.914 1.00 49.86 132 ASN A O 1
ATOM 958 N N . GLU A 1 133 ? -13.940 -5.714 26.540 1.00 41.96 133 GLU A N 1
ATOM 959 C CA . GLU A 1 133 ? -14.879 -4.830 25.855 1.00 51.61 133 GLU A CA 1
ATOM 960 C C . GLU A 1 133 ? -15.014 -5.119 24.367 1.00 50.41 133 GLU A C 1
ATOM 961 O O . GLU A 1 133 ? -15.997 -4.717 23.731 1.00 47.97 133 GLU A O 1
ATOM 967 N N . VAL A 1 134 ? -14.029 -5.776 23.795 1.00 44.50 134 VAL A N 1
ATOM 968 C CA . VAL A 1 134 ? -14.144 -6.246 22.459 1.00 40.07 134 VAL A CA 1
ATOM 969 C C . VAL A 1 134 ? -14.449 -7.735 22.463 1.00 39.52 134 VAL A C 1
ATOM 970 O O . VAL A 1 134 ? -14.288 -8.401 21.486 1.00 49.05 134 VAL A O 1
ATOM 974 N N . TYR A 1 135 ? -14.901 -8.226 23.586 1.00 37.18 135 TYR A N 1
ATOM 975 C CA . TYR A 1 135 ? -15.424 -9.564 23.680 1.00 44.96 135 TYR A CA 1
ATOM 976 C C . TYR A 1 135 ? -14.373 -10.607 23.413 1.00 50.46 135 TYR A C 1
ATOM 977 O O . TYR A 1 135 ? -14.656 -11.679 22.998 1.00 58.85 135 TYR A O 1
ATOM 986 N N . LEU A 1 136 ? -13.139 -10.285 23.729 1.00 44.36 136 LEU A N 1
ATOM 987 C CA . LEU A 1 136 ? -12.082 -11.257 23.708 1.00 40.83 136 LEU A CA 1
ATOM 988 C C . LEU A 1 136 ? -11.807 -11.671 25.128 1.00 34.03 136 LEU A C 1
ATOM 989 O O . LEU A 1 136 ? -11.063 -11.028 25.799 1.00 38.84 136 LEU A O 1
ATOM 994 N N . THR A 1 137 ? -12.442 -12.739 25.582 1.00 38.03 137 THR A N 1
ATOM 995 C CA . THR A 1 137 ? -12.314 -13.208 26.957 1.00 36.78 137 THR A CA 1
ATOM 996 C C . THR A 1 137 ? -11.111 -14.135 27.152 1.00 38.55 137 THR A C 1
ATOM 997 O O . THR A 1 137 ? -10.450 -14.549 26.178 1.00 35.31 137 THR A O 1
ATOM 1001 N N . ASP A 1 138 ? -10.857 -14.475 28.415 1.00 39.85 138 ASP A N 1
ATOM 1002 C CA . ASP A 1 138 ? -9.801 -15.410 28.772 1.00 46.05 138 ASP A CA 1
ATOM 1003 C C . ASP A 1 138 ? -10.027 -16.763 28.105 1.00 38.13 138 ASP A C 1
ATOM 1004 O O . ASP A 1 138 ? -9.093 -17.370 27.592 1.00 32.47 138 ASP A O 1
ATOM 1006 N N . GLU A 1 139 ? -11.281 -17.210 28.093 1.00 40.65 139 GLU A N 1
ATOM 1007 C CA . GLU A 1 139 ? -11.661 -18.443 27.421 1.00 35.39 139 GLU A CA 1
ATOM 1008 C C . GLU A 1 139 ? -11.335 -18.381 25.932 1.00 38.70 139 GLU A C 1
ATOM 1009 O O . GLU A 1 139 ? -10.802 -19.341 25.361 1.00 36.07 139 GLU A O 1
ATOM 1011 N N . ALA A 1 140 ? -11.620 -17.235 25.305 1.00 35.72 140 ALA A N 1
ATOM 1012 C CA . ALA A 1 140 ? -11.336 -17.047 23.891 1.00 35.46 140 ALA A CA 1
ATOM 1013 C C . ALA A 1 140 ? -9.835 -17.099 23.614 1.00 31.59 140 ALA A C 1
ATOM 1014 O O . ALA A 1 140 ? -9.380 -17.622 22.589 1.00 29.72 140 ALA A O 1
ATOM 1016 N N . ILE A 1 141 ? -9.155 -16.457 24.529 1.00 30.43 141 ILE A N 1
ATOM 1017 C CA A ILE A 1 141 ? -7.618 -16.481 24.341 0.50 28.27 141 ILE A CA 1
ATOM 1018 C CA B ILE A 1 141 ? -7.742 -16.561 24.383 0.50 23.20 141 ILE A CA 1
ATOM 1019 C C . ILE A 1 141 ? -6.933 -17.982 24.346 1.00 27.07 141 ILE A C 1
ATOM 1020 O O . ILE A 1 141 ? -6.182 -18.515 23.503 1.00 29.90 141 ILE A O 1
ATOM 1029 N N . LYS A 1 142 ? -7.434 -18.659 25.391 1.00 29.53 142 LYS A N 1
ATOM 1030 C CA . LYS A 1 142 ? -7.037 -20.059 25.501 1.00 30.83 142 LYS A CA 1
ATOM 1031 C C . LYS A 1 142 ? -7.362 -20.822 24.237 1.00 38.46 142 LYS A C 1
ATOM 1032 O O . LYS A 1 142 ? -6.562 -21.647 23.787 1.00 30.56 142 LYS A O 1
ATOM 1038 N N . ALA A 1 143 ? -8.536 -20.550 23.662 1.00 30.88 143 ALA A N 1
ATOM 1039 C CA . ALA A 1 143 ? -8.940 -21.227 22.441 1.00 37.81 143 ALA A CA 1
ATOM 1040 C C . ALA A 1 143 ? -8.026 -20.879 21.274 1.00 30.38 143 ALA A C 1
ATOM 1041 O O . ALA A 1 143 ? -7.662 -21.759 20.493 1.00 29.57 143 ALA A O 1
ATOM 1043 N N . ILE A 1 144 ? -7.652 -19.596 21.150 1.00 28.41 144 ILE A N 1
ATOM 1044 C CA . ILE A 1 144 ? -6.665 -19.196 20.169 1.00 29.03 144 ILE A CA 1
ATOM 1045 C C . ILE A 1 144 ? -5.371 -19.992 20.344 1.00 25.29 144 ILE A C 1
ATOM 1046 O O . ILE A 1 144 ? -4.771 -20.469 19.370 1.00 31.02 144 ILE A O 1
ATOM 1051 N N . LEU A 1 145 ? -4.933 -20.107 21.595 1.00 27.34 145 LEU A N 1
ATOM 1052 C CA . LEU A 1 145 ? -3.697 -20.824 21.889 1.00 25.41 145 LEU A CA 1
ATOM 1053 C C . LEU A 1 145 ? -3.820 -22.305 21.586 1.00 27.63 145 LEU A C 1
ATOM 1054 O O . LEU A 1 145 ? -2.895 -22.887 21.006 1.00 25.92 145 LEU A O 1
ATOM 1059 N N . LYS A 1 146 ? -4.957 -22.879 21.964 1.00 25.66 146 LYS A N 1
ATOM 1060 C CA . LYS A 1 146 ? -5.247 -24.297 21.711 1.00 30.04 146 LYS A CA 1
ATOM 1061 C C . LYS A 1 146 ? -5.298 -24.562 20.201 1.00 32.35 146 LYS A C 1
ATOM 1062 O O . LYS A 1 146 ? -4.682 -25.507 19.704 1.00 32.66 146 LYS A O 1
ATOM 1068 N N . ARG A 1 147 ? -5.935 -23.708 19.409 1.00 32.24 147 ARG A N 1
ATOM 1069 C CA . ARG A 1 147 ? -5.934 -23.920 17.968 1.00 35.79 147 ARG A CA 1
ATOM 1070 C C . ARG A 1 147 ? -4.596 -23.777 17.319 1.00 32.92 147 ARG A C 1
ATOM 1071 O O . ARG A 1 147 ? -4.274 -24.469 16.395 1.00 35.65 147 ARG A O 1
ATOM 1079 N N . LYS A 1 148 ? -3.847 -22.888 17.799 1.00 31.81 148 LYS A N 1
ATOM 1080 C CA . LYS A 1 148 ? -2.533 -22.742 17.261 1.00 26.50 148 LYS A CA 1
ATOM 1081 C C . LYS A 1 148 ? -1.720 -24.013 17.490 1.00 34.13 148 LYS A C 1
ATOM 1082 O O . LYS A 1 148 ? -1.031 -24.470 16.644 1.00 30.36 148 LYS A O 1
ATOM 1088 N N . PHE A 1 149 ? -1.756 -24.578 18.674 1.00 30.03 149 PHE A N 1
ATOM 1089 C CA . PHE A 1 149 ? -1.005 -25.804 18.917 1.00 35.67 149 PHE A CA 1
ATOM 1090 C C . PHE A 1 149 ? -1.433 -26.937 17.934 1.00 34.02 149 PHE A C 1
ATOM 1091 O O . PHE A 1 149 ? -0.643 -27.682 17.295 1.00 32.86 149 PHE A O 1
ATOM 1099 N N . GLU A 1 150 ? -2.730 -27.007 17.814 1.00 30.60 150 GLU A N 1
ATOM 1100 C CA . GLU A 1 150 ? -3.334 -28.094 17.054 1.00 33.00 150 GLU A CA 1
ATOM 1101 C C . GLU A 1 150 ? -3.001 -28.024 15.597 1.00 38.58 150 GLU A C 1
ATOM 1102 O O . GLU A 1 150 ? -3.004 -29.020 14.956 1.00 41.00 150 GLU A O 1
ATOM 1108 N N . LYS A 1 151 ? -2.644 -26.853 15.087 1.00 43.94 151 LYS A N 1
ATOM 1109 C CA . LYS A 1 151 ? -2.247 -26.710 13.699 1.00 45.14 151 LYS A CA 1
ATOM 1110 C C . LYS A 1 151 ? -0.871 -27.244 13.482 1.00 48.97 151 LYS A C 1
ATOM 1111 O O . LYS A 1 151 ? -0.471 -27.487 12.374 1.00 48.61 151 LYS A O 1
ATOM 1117 N N . THR A 1 152 ? -0.158 -27.438 14.572 1.00 43.14 152 THR A N 1
ATOM 1118 C CA . THR A 1 152 ? 1.131 -28.060 14.634 1.00 36.80 152 THR A CA 1
ATOM 1119 C C . THR A 1 152 ? 1.071 -29.589 14.379 1.00 48.06 152 THR A C 1
ATOM 1120 O O . THR A 1 152 ? 2.069 -30.231 14.149 1.00 56.45 152 THR A O 1
ATOM 1124 N N . LEU A 1 153 ? -0.090 -30.161 14.513 1.00 43.85 153 LEU A N 1
ATOM 1125 C CA . LEU A 1 153 ? -0.211 -31.604 14.602 1.00 41.25 153 LEU A CA 1
ATOM 1126 C C . LEU A 1 153 ? -0.715 -32.245 13.308 1.00 60.76 153 LEU A C 1
ATOM 1127 O O . LEU A 1 153 ? -1.003 -31.545 12.342 1.00 66.99 153 LEU A O 1
ATOM 1132 N N . GLN B 1 9 ? 13.781 -15.472 53.613 1.00 56.60 9 GLN B N 1
ATOM 1133 C CA . GLN B 1 9 ? 14.104 -14.650 52.456 1.00 55.04 9 GLN B CA 1
ATOM 1134 C C . GLN B 1 9 ? 13.634 -15.263 51.177 1.00 53.95 9 GLN B C 1
ATOM 1135 O O . GLN B 1 9 ? 13.681 -16.424 51.046 1.00 46.05 9 GLN B O 1
ATOM 1141 N N . GLY B 1 10 ? 13.230 -14.413 50.238 1.00 50.17 10 GLY B N 1
ATOM 1142 C CA . GLY B 1 10 ? 12.728 -14.873 48.958 1.00 50.02 10 GLY B CA 1
ATOM 1143 C C . GLY B 1 10 ? 11.279 -14.582 48.650 1.00 50.31 10 GLY B C 1
ATOM 1144 O O . GLY B 1 10 ? 10.531 -14.288 49.528 1.00 55.46 10 GLY B O 1
ATOM 1145 N N . LYS B 1 11 ? 10.924 -14.681 47.378 1.00 44.90 11 LYS B N 1
ATOM 1146 C CA . LYS B 1 11 ? 9.629 -14.269 46.854 1.00 42.69 11 LYS B CA 1
ATOM 1147 C C . LYS B 1 11 ? 8.427 -15.069 47.345 1.00 45.70 11 LYS B C 1
ATOM 1148 O O . LYS B 1 11 ? 7.362 -14.560 47.465 1.00 50.65 11 LYS B O 1
ATOM 1154 N N . TYR B 1 12 ? 8.619 -16.345 47.603 1.00 39.05 12 TYR B N 1
ATOM 1155 C CA . TYR B 1 12 ? 7.554 -17.221 48.014 1.00 32.99 12 TYR B CA 1
ATOM 1156 C C . TYR B 1 12 ? 7.485 -17.394 49.517 1.00 39.02 12 TYR B C 1
ATOM 1157 O O . TYR B 1 12 ? 8.480 -17.589 50.110 1.00 41.34 12 TYR B O 1
ATOM 1166 N N . LEU B 1 13 ? 6.311 -17.334 50.102 1.00 32.20 13 LEU B N 1
ATOM 1167 C CA . LEU B 1 13 ? 6.167 -17.591 51.528 1.00 34.05 13 LEU B CA 1
ATOM 1168 C C . LEU B 1 13 ? 6.417 -19.062 51.830 1.00 33.44 13 LEU B C 1
ATOM 1169 O O . LEU B 1 13 ? 6.265 -19.880 50.995 1.00 35.52 13 LEU B O 1
ATOM 1174 N N . ASN B 1 14 ? 6.802 -19.372 53.053 1.00 36.13 14 ASN B N 1
ATOM 1175 C CA . ASN B 1 14 ? 6.887 -20.755 53.471 1.00 35.41 14 ASN B CA 1
ATOM 1176 C C . ASN B 1 14 ? 5.695 -21.578 53.310 1.00 45.75 14 ASN B C 1
ATOM 1177 O O . ASN B 1 14 ? 5.791 -22.669 52.823 1.00 36.29 14 ASN B O 1
ATOM 1182 N N . ARG B 1 15 ? 4.583 -21.075 53.787 1.00 37.74 15 ARG B N 1
ATOM 1183 C CA . ARG B 1 15 ? 3.380 -21.811 53.696 1.00 41.65 15 ARG B CA 1
ATOM 1184 C C . ARG B 1 15 ? 3.037 -22.104 52.231 1.00 34.05 15 ARG B C 1
ATOM 1185 O O . ARG B 1 15 ? 2.362 -23.036 51.977 1.00 35.70 15 ARG B O 1
ATOM 1193 N N . THR B 1 16 ? 3.561 -21.323 51.294 1.00 29.95 16 THR B N 1
ATOM 1194 C CA . THR B 1 16 ? 3.291 -21.563 49.881 1.00 27.00 16 THR B CA 1
ATOM 1195 C C . THR B 1 16 ? 4.168 -22.698 49.392 1.00 35.08 16 THR B C 1
ATOM 1196 O O . THR B 1 16 ? 3.736 -23.608 48.744 1.00 29.84 16 THR B O 1
ATOM 1200 N N . ILE B 1 17 ? 5.425 -22.600 49.735 1.00 29.30 17 ILE B N 1
ATOM 1201 C CA . ILE B 1 17 ? 6.412 -23.622 49.439 1.00 32.02 17 ILE B CA 1
ATOM 1202 C C . ILE B 1 17 ? 5.999 -24.976 50.029 1.00 32.98 17 ILE B C 1
ATOM 1203 O O . ILE B 1 17 ? 6.112 -26.005 49.358 1.00 30.14 17 ILE B O 1
ATOM 1208 N N . ASN B 1 18 ? 5.526 -24.981 51.275 1.00 30.84 18 ASN B N 1
ATOM 1209 C CA . ASN B 1 18 ? 5.097 -26.224 51.914 1.00 33.82 18 ASN B CA 1
ATOM 1210 C C . ASN B 1 18 ? 3.952 -26.911 51.182 1.00 32.12 18 ASN B C 1
ATOM 1211 O O . ASN B 1 18 ? 3.894 -28.132 51.135 1.00 32.24 18 ASN B O 1
ATOM 1216 N N . ILE B 1 19 ? 3.033 -26.125 50.630 1.00 29.79 19 ILE B N 1
ATOM 1217 C CA . ILE B 1 19 ? 1.968 -26.682 49.814 1.00 26.08 19 ILE B CA 1
ATOM 1218 C C . ILE B 1 19 ? 2.570 -27.307 48.562 1.00 23.56 19 ILE B C 1
ATOM 1219 O O . ILE B 1 19 ? 2.206 -28.421 48.206 1.00 23.60 19 ILE B O 1
ATOM 1224 N N . LEU B 1 20 ? 3.487 -26.591 47.912 1.00 23.67 20 LEU B N 1
ATOM 1225 C CA . LEU B 1 20 ? 4.180 -27.126 46.732 1.00 24.22 20 LEU B CA 1
ATOM 1226 C C . LEU B 1 20 ? 4.904 -28.433 47.020 1.00 24.50 20 LEU B C 1
ATOM 1227 O O . LEU B 1 20 ? 4.784 -29.387 46.266 1.00 25.02 20 LEU B O 1
ATOM 1232 N N . ASN B 1 21 ? 5.660 -28.480 48.116 1.00 24.86 21 ASN B N 1
ATOM 1233 C CA . ASN B 1 21 ? 6.357 -29.705 48.473 1.00 25.46 21 ASN B CA 1
ATOM 1234 C C . ASN B 1 21 ? 5.419 -30.853 48.866 1.00 27.15 21 ASN B C 1
ATOM 1235 O O . ASN B 1 21 ? 5.710 -32.005 48.554 1.00 31.00 21 ASN B O 1
ATOM 1240 N N . ALA B 1 22 ? 4.305 -30.543 49.532 1.00 29.17 22 ALA B N 1
ATOM 1241 C CA . ALA B 1 22 ? 3.299 -31.565 49.832 1.00 28.91 22 ALA B CA 1
ATOM 1242 C C . ALA B 1 22 ? 2.673 -32.039 48.520 1.00 27.10 22 ALA B C 1
ATOM 1243 O O . ALA B 1 22 ? 2.330 -33.220 48.357 1.00 26.32 22 ALA B O 1
ATOM 1245 N N . GLY B 1 23 ? 2.512 -31.111 47.581 1.00 22.81 23 GLY B N 1
ATOM 1246 C CA . GLY B 1 23 ? 1.997 -31.489 46.274 1.00 21.59 23 GLY B CA 1
ATOM 1247 C C . GLY B 1 23 ? 2.891 -32.488 45.561 1.00 28.34 23 GLY B C 1
ATOM 1248 O O . GLY B 1 23 ? 2.389 -33.407 44.918 1.00 22.74 23 GLY B O 1
ATOM 1249 N N . LYS B 1 24 ? 4.210 -32.324 45.660 1.00 23.18 24 LYS B N 1
ATOM 1250 C CA . LYS B 1 24 ? 5.119 -33.299 45.064 1.00 25.19 24 LYS B CA 1
ATOM 1251 C C . LYS B 1 24 ? 4.940 -34.690 45.664 1.00 24.91 24 LYS B C 1
ATOM 1252 O O . LYS B 1 24 ? 5.002 -35.690 44.954 1.00 24.01 24 LYS B O 1
ATOM 1258 N N . ASN B 1 25 ? 4.725 -34.771 46.969 1.00 26.31 25 ASN B N 1
ATOM 1259 C CA . ASN B 1 25 ? 4.532 -36.087 47.558 1.00 27.42 25 ASN B CA 1
ATOM 1260 C C . ASN B 1 25 ? 3.237 -36.728 47.095 1.00 26.88 25 ASN B C 1
ATOM 1261 O O . ASN B 1 25 ? 3.164 -37.946 46.912 1.00 27.74 25 ASN B O 1
ATOM 1266 N N . ILE B 1 26 ? 2.216 -35.897 46.883 1.00 25.51 26 ILE B N 1
ATOM 1267 C CA . ILE B 1 26 ? 0.955 -36.410 46.380 1.00 24.59 26 ILE B CA 1
ATOM 1268 C C . ILE B 1 26 ? 1.134 -36.918 44.941 1.00 29.54 26 ILE B C 1
ATOM 1269 O O . ILE B 1 26 ? 0.579 -37.989 44.562 1.00 26.70 26 ILE B O 1
ATOM 1274 N N . ALA B 1 27 ? 1.885 -36.154 44.141 1.00 22.52 27 ALA B N 1
ATOM 1275 C CA . ALA B 1 27 ? 2.191 -36.545 42.767 1.00 23.26 27 ALA B CA 1
ATOM 1276 C C . ALA B 1 27 ? 2.888 -37.903 42.731 1.00 26.07 27 ALA B C 1
ATOM 1277 O O . ALA B 1 27 ? 2.484 -38.789 41.976 1.00 25.88 27 ALA B O 1
ATOM 1279 N N . LYS B 1 28 ? 3.922 -38.088 43.554 1.00 26.68 28 LYS B N 1
ATOM 1280 C CA . LYS B 1 28 ? 4.631 -39.365 43.577 1.00 25.30 28 LYS B CA 1
ATOM 1281 C C . LYS B 1 28 ? 3.717 -40.513 43.986 1.00 27.56 28 LYS B C 1
ATOM 1282 O O . LYS B 1 28 ? 3.850 -41.626 43.467 1.00 28.53 28 LYS B O 1
ATOM 1288 N N A SER B 1 29 ? 2.778 -40.228 44.888 0.50 26.82 29 SER B N 1
ATOM 1289 N N C SER B 1 29 ? 2.878 -40.228 44.888 0.50 26.82 29 SER B N 1
ATOM 1290 C CA A SER B 1 29 ? 1.829 -41.236 45.366 0.25 32.72 29 SER B CA 1
ATOM 1291 C CA B SER B 1 29 ? 1.929 -41.236 45.366 0.75 33.09 29 SER B CA 1
ATOM 1292 C C A SER B 1 29 ? 0.906 -41.719 44.251 0.50 31.22 29 SER B C 1
ATOM 1293 C C C SER B 1 29 ? 1.006 -41.719 44.251 0.50 31.75 29 SER B C 1
ATOM 1294 O O A SER B 1 29 ? 0.429 -42.863 44.275 0.50 30.34 29 SER B O 1
ATOM 1295 O O C SER B 1 29 ? 0.529 -42.863 44.275 0.50 30.54 29 SER B O 1
ATOM 1301 N N . TYR B 1 30 ? 0.665 -40.845 43.274 1.00 28.58 30 TYR B N 1
ATOM 1302 C CA . TYR B 1 30 ? -0.142 -41.188 42.098 1.00 27.83 30 TYR B CA 1
ATOM 1303 C C . TYR B 1 30 ? 0.742 -41.570 40.910 1.00 27.49 30 TYR B C 1
ATOM 1304 O O . TYR B 1 30 ? 0.285 -41.597 39.758 1.00 30.39 30 TYR B O 1
ATOM 1313 N N . GLY B 1 31 ? 2.000 -41.884 41.198 1.00 27.01 31 GLY B N 1
ATOM 1314 C CA . GLY B 1 31 ? 2.922 -42.402 40.192 1.00 28.67 31 GLY B CA 1
ATOM 1315 C C . GLY B 1 31 ? 3.428 -41.400 39.175 1.00 32.94 31 GLY B C 1
ATOM 1316 O O . GLY B 1 31 ? 3.919 -41.778 38.112 1.00 29.58 31 GLY B O 1
ATOM 1317 N N . HIS B 1 32 ? 3.328 -40.119 39.516 1.00 28.00 32 HIS B N 1
ATOM 1318 C CA . HIS B 1 32 ? 3.800 -39.037 38.641 1.00 24.96 32 HIS B CA 1
ATOM 1319 C C . HIS B 1 32 ? 5.213 -38.628 38.958 1.00 26.12 32 HIS B C 1
ATOM 1320 O O . HIS B 1 32 ? 5.542 -38.423 40.138 1.00 32.36 32 HIS B O 1
ATOM 1327 N N . ASN B 1 33 ? 6.041 -38.488 37.928 1.00 27.72 33 ASN B N 1
ATOM 1328 C CA . ASN B 1 33 ? 7.324 -37.821 38.116 1.00 32.54 33 ASN B CA 1
ATOM 1329 C C . ASN B 1 33 ? 7.280 -36.358 37.656 1.00 25.56 33 ASN B C 1
ATOM 1330 O O . ASN B 1 33 ? 8.304 -35.683 37.631 1.00 30.04 33 ASN B O 1
ATOM 1335 N N . LYS B 1 34 ? 6.105 -35.902 37.259 1.00 22.05 34 LYS B N 1
ATOM 1336 C CA . LYS B 1 34 ? 5.843 -34.473 37.073 1.00 23.46 34 LYS B CA 1
ATOM 1337 C C . LYS B 1 34 ? 4.720 -33.941 37.931 1.00 28.16 34 LYS B C 1
ATOM 1338 O O . LYS B 1 34 ? 3.671 -34.492 37.915 1.00 26.24 34 LYS B O 1
ATOM 1344 N N . LEU B 1 35 ? 4.957 -32.859 38.665 1.00 22.78 35 LEU B N 1
ATOM 1345 C CA . LEU B 1 35 ? 3.937 -32.252 39.517 1.00 18.71 35 LEU B CA 1
ATOM 1346 C C . LEU B 1 35 ? 2.947 -31.550 38.624 1.00 23.43 35 LEU B C 1
ATOM 1347 O O . LEU B 1 35 ? 3.338 -30.784 37.749 1.00 20.19 35 LEU B O 1
ATOM 1352 N N . LYS B 1 36 ? 1.671 -31.831 38.846 1.00 18.03 36 LYS B N 1
ATOM 1353 C CA . LYS B 1 36 ? 0.544 -31.251 38.081 1.00 21.74 36 LYS B CA 1
ATOM 1354 C C . LYS B 1 36 ? -0.309 -30.369 38.981 1.00 18.12 36 LYS B C 1
ATOM 1355 O O . LYS B 1 36 ? -0.258 -30.476 40.196 1.00 19.89 36 LYS B O 1
ATOM 1361 N N . PRO B 1 37 ? -1.100 -29.464 38.399 1.00 22.51 37 PRO B N 1
ATOM 1362 C CA . PRO B 1 37 ? -1.898 -28.571 39.242 1.00 18.72 37 PRO B CA 1
ATOM 1363 C C . PRO B 1 37 ? -2.853 -29.269 40.204 1.00 22.93 37 PRO B C 1
ATOM 1364 O O . PRO B 1 37 ? -2.984 -28.810 41.361 1.00 21.94 37 PRO B O 1
ATOM 1368 N N . ILE B 1 38 ? -3.454 -30.382 39.783 1.00 23.40 38 ILE B N 1
ATOM 1369 C CA . ILE B 1 38 ? -4.404 -31.104 40.635 1.00 20.83 38 ILE B CA 1
ATOM 1370 C C . ILE B 1 38 ? -3.699 -31.583 41.912 1.00 20.98 38 ILE B C 1
ATOM 1371 O O . ILE B 1 38 ? -4.321 -31.608 42.991 1.00 23.24 38 ILE B O 1
ATOM 1376 N N . HIS B 1 39 ? -2.421 -31.950 41.794 1.00 21.85 39 HIS B N 1
ATOM 1377 C CA . HIS B 1 39 ? -1.625 -32.354 42.965 1.00 20.43 39 HIS B CA 1
ATOM 1378 C C . HIS B 1 39 ? -1.413 -31.202 43.925 1.00 21.11 39 HIS B C 1
ATOM 1379 O O . HIS B 1 39 ? -1.515 -31.344 45.157 1.00 24.54 39 HIS B O 1
ATOM 1386 N N . ILE B 1 40 ? -1.113 -30.035 43.377 1.00 19.63 40 ILE B N 1
ATOM 1387 C CA . ILE B 1 40 ? -1.014 -28.872 44.235 1.00 23.35 40 ILE B CA 1
ATOM 1388 C C . ILE B 1 40 ? -2.348 -28.543 44.895 1.00 25.44 40 ILE B C 1
ATOM 1389 O O . ILE B 1 40 ? -2.388 -28.156 46.066 1.00 24.17 40 ILE B O 1
ATOM 1394 N N . LEU B 1 41 ? -3.455 -28.713 44.165 1.00 21.98 41 LEU B N 1
ATOM 1395 C CA . LEU B 1 41 ? -4.765 -28.400 44.725 1.00 22.37 41 LEU B CA 1
ATOM 1396 C C . LEU B 1 41 ? -5.067 -29.331 45.900 1.00 26.06 41 LEU B C 1
ATOM 1397 O O . LEU B 1 41 ? -5.577 -28.873 46.927 1.00 25.29 41 LEU B O 1
ATOM 1402 N N . SER B 1 42 ? -4.712 -30.607 45.750 1.00 26.30 42 SER B N 1
ATOM 1403 C CA . SER B 1 42 ? -4.915 -31.596 46.814 1.00 28.83 42 SER B CA 1
ATOM 1404 C C . SER B 1 42 ? -4.229 -31.090 48.071 1.00 25.78 42 SER B C 1
ATOM 1405 O O . SER B 1 42 ? -4.857 -31.010 49.148 1.00 27.62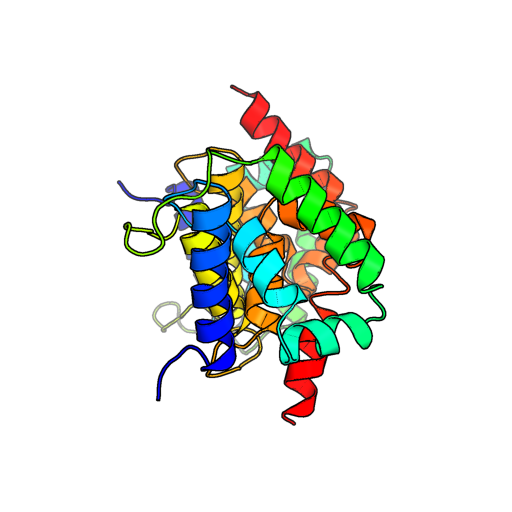 42 SER B O 1
ATOM 1408 N N . ALA B 1 43 ? -2.964 -30.698 47.906 1.00 25.72 43 ALA B N 1
ATOM 1409 C CA . ALA B 1 43 ? -2.138 -30.192 49.007 1.00 26.57 43 ALA B CA 1
ATOM 1410 C C . ALA B 1 43 ? -2.688 -28.894 49.602 1.00 25.95 43 ALA B C 1
ATOM 1411 O O . ALA B 1 43 ? -2.689 -28.694 50.822 1.00 30.53 43 ALA B O 1
ATOM 1413 N N . LEU B 1 44 ? -3.155 -27.997 48.742 1.00 25.03 44 LEU B N 1
ATOM 1414 C CA . LEU B 1 44 ? -3.684 -26.728 49.203 1.00 30.07 44 LEU B CA 1
ATOM 1415 C C . LEU B 1 44 ? -4.962 -26.935 50.042 1.00 29.80 44 LEU B C 1
ATOM 1416 O O . LEU B 1 44 ? -5.076 -26.360 51.131 1.00 29.63 44 LEU B O 1
ATOM 1421 N N . ALA B 1 45 ? -5.892 -27.745 49.524 1.00 29.08 45 ALA B N 1
ATOM 1422 C CA . ALA B 1 45 ? -7.162 -28.057 50.187 1.00 30.50 45 ALA B CA 1
ATOM 1423 C C . ALA B 1 45 ? -6.917 -28.636 51.584 1.00 36.84 45 ALA B C 1
ATOM 1424 O O . ALA B 1 45 ? -7.699 -28.383 52.496 1.00 39.04 45 ALA B O 1
ATOM 1426 N N . LYS B 1 46 ? -5.835 -29.398 51.751 1.00 33.68 46 LYS B N 1
ATOM 1427 C CA . LYS B 1 46 ? -5.592 -30.043 53.052 1.00 43.66 46 LYS B CA 1
ATOM 1428 C C . LYS B 1 46 ? -4.684 -29.266 54.000 1.00 34.26 46 LYS B C 1
ATOM 1429 O O . LYS B 1 46 ? -4.578 -29.607 55.186 1.00 38.36 46 LYS B O 1
ATOM 1435 N N . SER B 1 47 ? -4.024 -28.229 53.497 1.00 36.59 47 SER B N 1
ATOM 1436 C CA . SER B 1 47 ? -3.155 -27.398 54.333 1.00 33.57 47 SER B CA 1
ATOM 1437 C C . SER B 1 47 ? -3.952 -26.623 55.392 1.00 43.58 47 SER B C 1
ATOM 1438 O O . SER B 1 47 ? -5.170 -26.415 55.235 1.00 37.82 47 SER B O 1
ATOM 1441 N N . ASP B 1 48 ? -3.268 -26.200 56.454 1.00 40.34 48 ASP B N 1
ATOM 1442 C CA . ASP B 1 48 ? -3.893 -25.380 57.497 1.00 40.65 48 ASP B CA 1
ATOM 1443 C C . ASP B 1 48 ? -4.544 -24.140 56.885 1.00 42.49 48 ASP B C 1
ATOM 1444 O O . ASP B 1 48 ? -5.728 -23.871 57.108 1.00 41.55 48 ASP B O 1
ATOM 1449 N N . TYR B 1 49 ? -3.767 -23.407 56.094 1.00 38.11 49 TYR B N 1
ATOM 1450 C CA . TYR B 1 49 ? -4.228 -22.130 55.558 1.00 37.73 49 TYR B CA 1
ATOM 1451 C C . TYR B 1 49 ? -5.263 -22.328 54.449 1.00 42.49 49 TYR B C 1
ATOM 1452 O O . TYR B 1 49 ? -6.315 -21.676 54.438 1.00 42.52 49 TYR B O 1
ATOM 1461 N N . GLY B 1 50 ? -4.955 -23.213 53.504 1.00 40.09 50 GLY B N 1
ATOM 1462 C CA . GLY B 1 50 ? -5.901 -23.539 52.455 1.00 38.18 50 GLY B CA 1
ATOM 1463 C C . GLY B 1 50 ? -7.262 -24.006 52.945 1.00 44.80 50 GLY B C 1
ATOM 1464 O O . GLY B 1 50 ? -8.289 -23.591 52.394 1.00 41.60 50 GLY B O 1
ATOM 1465 N N . SER B 1 51 ? -7.289 -24.876 53.955 1.00 42.92 51 SER B N 1
ATOM 1466 C CA . SER B 1 51 ? -8.557 -25.443 54.428 1.00 44.71 51 SER B CA 1
ATOM 1467 C C . SER B 1 51 ? -9.448 -24.385 55.071 1.00 47.96 51 SER B C 1
ATOM 1468 O O . SER B 1 51 ? -10.675 -24.396 54.900 1.00 49.16 51 SER B O 1
ATOM 1471 N N . THR B 1 52 ? -8.852 -23.449 55.716 1.00 45.98 52 THR B N 1
ATOM 1472 C CA . THR B 1 52 ? -9.563 -22.337 56.218 1.00 51.24 52 THR B CA 1
ATOM 1473 C C . THR B 1 52 ? -10.187 -21.443 55.156 1.00 52.67 52 THR B C 1
ATOM 1474 O O . THR B 1 52 ? -11.297 -20.960 55.340 1.00 52.23 52 THR B O 1
ATOM 1478 N N . LEU B 1 53 ? -9.460 -21.213 54.067 1.00 40.70 53 LEU B N 1
ATOM 1479 C CA . LEU B 1 53 ? -9.940 -20.338 53.030 1.00 39.73 53 LEU B CA 1
ATOM 1480 C C . LEU B 1 53 ? -11.180 -20.912 52.400 1.00 45.37 53 LEU B C 1
ATOM 1481 O O . LEU B 1 53 ? -12.183 -20.228 52.200 1.00 52.99 53 LEU B O 1
ATOM 1486 N N . PHE B 1 54 ? -11.125 -22.197 52.150 1.00 40.04 54 PHE B N 1
ATOM 1487 C CA . PHE B 1 54 ? -12.234 -22.840 51.522 1.00 41.77 54 PHE B CA 1
ATOM 1488 C C . PHE B 1 54 ? -13.443 -22.741 52.406 1.00 43.80 54 PHE B C 1
ATOM 1489 O O . PHE B 1 54 ? -14.506 -22.473 51.939 1.00 46.36 54 PHE B O 1
ATOM 1497 N N . LYS B 1 55 ? -13.258 -22.965 53.702 1.00 45.50 55 LYS B N 1
ATOM 1498 C CA . LYS B 1 55 ? -14.397 -22.945 54.595 1.00 49.44 55 LYS B CA 1
ATOM 1499 C C . LYS B 1 55 ? -15.000 -21.558 54.669 1.00 60.32 55 LYS B C 1
ATOM 1500 O O . LYS B 1 55 ? -16.189 -21.404 54.689 1.00 56.91 55 LYS B O 1
ATOM 1502 N N . GLU B 1 56 ? -14.156 -20.549 54.683 1.00 61.62 56 GLU B N 1
ATOM 1503 C CA . GLU B 1 56 ? -14.648 -19.182 54.756 1.00 66.69 56 GLU B CA 1
ATOM 1504 C C . GLU B 1 56 ? -15.454 -18.819 53.584 1.00 64.29 56 GLU B C 1
ATOM 1505 O O . GLU B 1 56 ? -16.259 -17.951 53.655 1.00 62.17 56 GLU B O 1
ATOM 1511 N N . ASN B 1 57 ? -15.170 -19.461 52.488 1.00 58.42 57 ASN B N 1
ATOM 1512 C CA . ASN B 1 57 ? -15.832 -19.147 51.267 1.00 59.54 57 ASN B CA 1
ATOM 1513 C C . ASN B 1 57 ? -16.933 -20.121 50.979 1.00 60.16 57 ASN B C 1
ATOM 1514 O O . ASN B 1 57 ? -17.365 -20.276 49.885 1.00 49.25 57 ASN B O 1
ATOM 1519 N N . ASN B 1 58 ? -17.374 -20.778 52.018 1.00 52.42 58 ASN B N 1
ATOM 1520 C CA . ASN B 1 58 ? -18.492 -21.706 51.900 1.00 54.78 58 ASN B CA 1
ATOM 1521 C C . ASN B 1 58 ? -18.220 -22.862 50.952 1.00 54.99 58 ASN B C 1
ATOM 1522 O O . ASN B 1 58 ? -19.163 -23.467 50.433 1.00 59.70 58 ASN B O 1
ATOM 1527 N N . VAL B 1 59 ? -16.941 -23.168 50.725 1.00 48.82 59 VAL B N 1
ATOM 1528 C CA . VAL B 1 59 ? -16.593 -24.360 49.966 1.00 49.99 59 VAL B CA 1
ATOM 1529 C C . VAL B 1 59 ? -16.649 -25.531 50.944 1.00 62.18 59 VAL B C 1
ATOM 1530 O O . VAL B 1 59 ? -15.900 -25.571 51.927 1.00 69.89 59 VAL B O 1
ATOM 1534 N N . ASN B 1 60 ? -17.571 -26.456 50.702 1.00 60.77 60 ASN B N 1
ATOM 1535 C CA . ASN B 1 60 ? -17.689 -27.636 51.547 1.00 65.12 60 ASN B CA 1
ATOM 1536 C C . ASN B 1 60 ? -16.424 -28.477 51.437 1.00 62.22 60 ASN B C 1
ATOM 1537 O O . ASN B 1 60 ? -16.083 -28.960 50.352 1.00 59.12 60 ASN B O 1
ATOM 1542 N N . ALA B 1 61 ? -15.729 -28.638 52.560 1.00 59.68 61 ALA B N 1
ATOM 1543 C CA . ALA B 1 61 ? -14.452 -29.340 52.576 1.00 49.09 61 ALA B CA 1
ATOM 1544 C C . ALA B 1 61 ? -14.574 -30.799 52.134 1.00 46.65 61 ALA B C 1
ATOM 1545 O O . ALA B 1 61 ? -13.710 -31.314 51.416 1.00 46.87 61 ALA B O 1
ATOM 1547 N N . ALA B 1 62 ? -15.648 -31.466 52.538 1.00 50.24 62 ALA B N 1
ATOM 1548 C CA . ALA B 1 62 ? -15.816 -32.868 52.195 1.00 52.91 62 ALA B CA 1
ATOM 1549 C C . ALA B 1 62 ? -16.089 -33.052 50.715 1.00 54.19 62 ALA B C 1
ATOM 1550 O O . ALA B 1 62 ? -15.532 -33.955 50.087 1.00 56.44 62 ALA B O 1
ATOM 1552 N N . ASN B 1 63 ? -16.966 -32.215 50.161 1.00 59.48 63 ASN B N 1
ATOM 1553 C CA . ASN B 1 63 ? -17.305 -32.293 48.737 1.00 60.27 63 ASN B CA 1
ATOM 1554 C C . ASN B 1 63 ? -16.124 -31.956 47.829 1.00 49.11 63 ASN B C 1
ATOM 1555 O O . ASN B 1 63 ? -15.946 -32.590 46.784 1.00 56.03 63 ASN B O 1
ATOM 1560 N N . LEU B 1 64 ? -15.344 -30.951 48.224 1.00 44.20 64 LEU B N 1
ATOM 1561 C CA . LEU B 1 64 ? -14.136 -30.565 47.493 1.00 46.22 64 LEU B CA 1
ATOM 1562 C C . LEU B 1 64 ? -13.105 -31.694 47.485 1.00 45.50 64 LEU B C 1
ATOM 1563 O O . LEU B 1 64 ? -12.586 -32.037 46.424 1.00 45.80 64 LEU B O 1
ATOM 1568 N N . LYS B 1 65 ? -12.812 -32.273 48.654 1.00 46.89 65 LYS B N 1
ATOM 1569 C CA . LYS B 1 65 ? -11.842 -33.376 48.735 1.00 38.00 65 LYS B CA 1
ATOM 1570 C C . LYS B 1 65 ? -12.258 -34.568 47.891 1.00 43.12 65 LYS B C 1
ATOM 1571 O O . LYS B 1 65 ? -11.423 -35.276 47.327 1.00 46.76 65 LYS B O 1
ATOM 1573 N N . GLU B 1 66 ? -13.567 -34.775 47.810 1.00 49.31 66 GLU B N 1
ATOM 1574 C CA . GLU B 1 66 ? -14.154 -35.852 47.033 1.00 44.50 66 GLU B CA 1
ATOM 1575 C C . GLU B 1 66 ? -13.982 -35.612 45.527 1.00 41.09 66 GLU B C 1
ATOM 1576 O O . GLU B 1 66 ? -13.657 -36.537 44.776 1.00 45.23 66 GLU B O 1
ATOM 1582 N N . TYR B 1 67 ? -14.147 -34.374 45.117 1.00 40.08 67 TYR B N 1
ATOM 1583 C CA . TYR B 1 67 ? -13.892 -33.998 43.747 1.00 40.16 67 TYR B CA 1
ATOM 1584 C C . TYR B 1 67 ? -12.408 -34.141 43.415 1.00 37.00 67 TYR B C 1
ATOM 1585 O O . TYR B 1 67 ? -12.058 -34.594 42.376 1.00 36.33 67 TYR B O 1
ATOM 1594 N N . ILE B 1 68 ? -11.559 -33.756 44.325 1.00 35.60 68 ILE B N 1
ATOM 1595 C CA . ILE B 1 68 ? -10.112 -33.791 44.097 1.00 37.54 68 ILE B CA 1
ATOM 1596 C C . ILE B 1 68 ? -9.620 -35.237 43.973 1.00 31.38 68 ILE B C 1
ATOM 1597 O O . ILE B 1 68 ? -8.823 -35.575 43.083 1.00 31.40 68 ILE B O 1
ATOM 1602 N N . ASP B 1 69 ? -10.098 -36.099 44.867 1.00 37.62 69 ASP B N 1
ATOM 1603 C CA . ASP B 1 69 ? -9.670 -37.494 44.869 1.00 37.67 69 ASP B CA 1
ATOM 1604 C C . ASP B 1 69 ? -10.129 -38.236 43.613 1.00 38.02 69 ASP B C 1
ATOM 1605 O O . ASP B 1 69 ? -9.394 -39.076 43.073 1.00 38.35 69 ASP B O 1
ATOM 1610 N N . ILE B 1 70 ? -11.323 -37.903 43.121 1.00 36.48 70 ILE B N 1
ATOM 1611 C CA . ILE B 1 70 ? -11.799 -38.474 41.871 1.00 41.43 70 ILE B CA 1
ATOM 1612 C C . ILE B 1 70 ? -10.867 -38.088 40.727 1.00 36.26 70 ILE B C 1
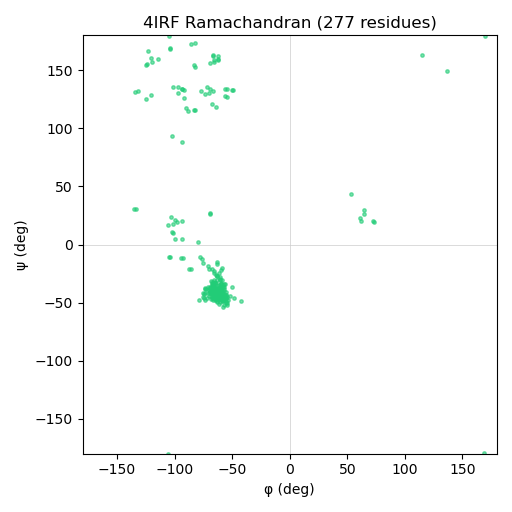ATOM 1613 O O . ILE B 1 70 ? -10.444 -38.956 39.961 1.00 41.58 70 ILE B O 1
ATOM 1618 N N . ALA B 1 71 ? -10.511 -36.800 40.648 1.00 33.92 71 ALA B N 1
ATOM 1619 C CA . ALA B 1 71 ? -9.586 -36.294 39.620 1.00 30.97 71 ALA B CA 1
ATOM 1620 C C . ALA B 1 71 ? -8.175 -36.886 39.765 1.00 34.30 71 ALA B C 1
ATOM 1621 O O . ALA B 1 71 ? -7.530 -37.225 38.775 1.00 35.37 71 ALA B O 1
ATOM 1623 N N . LEU B 1 72 ? -7.712 -37.009 41.009 1.00 34.71 72 LEU B N 1
ATOM 1624 C CA . LEU B 1 72 ? -6.420 -37.623 41.273 1.00 30.19 72 LEU B CA 1
ATOM 1625 C C . LEU B 1 72 ? -6.363 -39.059 40.762 1.00 34.24 72 LEU B C 1
ATOM 1626 O O . LEU B 1 72 ? -5.350 -39.496 40.210 1.00 30.18 72 LEU B O 1
ATOM 1631 N N . GLU B 1 73 ? -7.443 -39.807 40.958 1.00 31.57 73 GLU B N 1
ATOM 1632 C CA . GLU B 1 73 ? -7.448 -41.196 40.502 1.00 33.63 73 GLU B CA 1
ATOM 1633 C C . GLU B 1 73 ? -7.523 -41.306 38.990 1.00 36.88 73 GLU B C 1
ATOM 1634 O O . GLU B 1 73 ? -6.755 -42.063 38.385 1.00 39.93 73 GLU B O 1
ATOM 1640 N N . GLN B 1 74 ? -8.427 -40.531 38.387 1.00 35.94 74 GLN B N 1
ATOM 1641 C CA . GLN B 1 74 ? -8.553 -40.439 36.933 1.00 40.70 74 GLN B CA 1
ATOM 1642 C C . GLN B 1 74 ? -7.237 -40.175 36.208 1.00 40.28 74 GLN B C 1
ATOM 1643 O O . GLN B 1 74 ? -6.999 -40.713 35.109 1.00 42.91 74 GLN B O 1
ATOM 1649 N N . THR B 1 75 ? -6.378 -39.364 36.828 1.00 29.62 75 THR B N 1
ATOM 1650 C CA . THR B 1 75 ? -5.143 -38.928 36.193 1.00 29.22 75 THR B CA 1
ATOM 1651 C C . THR B 1 75 ? -3.924 -39.698 36.709 1.00 27.37 75 THR B C 1
ATOM 1652 O O . THR B 1 75 ? -2.787 -39.329 36.423 1.00 30.78 75 THR B O 1
ATOM 1656 N N . ARG B 1 76 ? -4.165 -40.770 37.459 1.00 31.59 76 ARG B N 1
ATOM 1657 C CA . ARG B 1 76 ? -3.077 -41.583 38.013 1.00 31.32 76 ARG B CA 1
ATOM 1658 C C . ARG B 1 76 ? -2.123 -42.108 36.936 1.00 39.14 76 ARG B C 1
ATOM 1659 O O . ARG B 1 76 ? -2.560 -42.619 35.907 1.00 36.25 76 ARG B O 1
ATOM 1667 N N . ALA B 1 77 ? -0.814 -41.992 37.164 1.00 33.57 77 ALA B N 1
ATOM 1668 C CA . ALA B 1 77 ? 0.177 -42.313 36.139 1.00 29.07 77 ALA B CA 1
ATOM 1669 C C . ALA B 1 77 ? 0.863 -43.653 36.408 1.00 33.17 77 ALA B C 1
ATOM 1670 O O . ALA B 1 77 ? 1.605 -44.178 35.581 1.00 35.27 77 ALA B O 1
ATOM 1672 N N . GLY B 1 78 ? 0.628 -44.182 37.599 1.00 30.33 78 GLY B N 1
ATOM 1673 C CA . GLY B 1 78 ? 1.213 -45.442 37.997 1.00 32.06 78 GLY B CA 1
ATOM 1674 C C . GLY B 1 78 ? 1.016 -45.706 39.475 1.00 32.52 78 GLY B C 1
ATOM 1675 O O . GLY B 1 78 ? 0.383 -44.933 40.192 1.00 35.19 78 GLY B O 1
ATOM 1676 N N . ALA B 1 79 ? 1.540 -46.839 39.928 1.00 35.90 79 ALA B N 1
ATOM 1677 C CA . ALA B 1 79 ? 1.612 -47.126 41.358 1.00 36.38 79 ALA B CA 1
ATOM 1678 C C . ALA B 1 79 ? 2.490 -46.082 42.061 1.00 35.14 79 ALA B C 1
ATOM 1679 O O . ALA B 1 79 ? 3.301 -45.397 41.419 1.00 37.30 79 ALA B O 1
ATOM 1681 N N . PRO B 1 80 ? 2.340 -45.934 43.386 1.00 33.70 80 PRO B N 1
ATOM 1682 C CA . PRO B 1 80 ? 3.200 -44.968 44.086 1.00 32.51 80 PRO B CA 1
ATOM 1683 C C . PRO B 1 80 ? 4.697 -45.113 43.786 1.00 32.93 80 PRO B C 1
ATOM 1684 O O . PRO B 1 80 ? 5.224 -46.243 43.824 1.00 38.23 80 PRO B O 1
ATOM 1688 N N . LEU B 1 81 ? 5.376 -44.000 43.501 1.00 33.92 81 LEU B N 1
ATOM 1689 C CA . LEU B 1 81 ? 6.804 -44.045 43.212 1.00 39.94 81 LEU B CA 1
ATOM 1690 C C . LEU B 1 81 ? 7.523 -44.042 44.542 1.00 52.91 81 LEU B C 1
ATOM 1691 O O . LEU B 1 81 ? 6.971 -43.566 45.540 1.00 61.30 81 LEU B O 1
ATOM 1696 N N . ASP B 1 82 ? 8.735 -44.586 44.578 1.00 52.57 82 ASP B N 1
ATOM 1697 C CA . ASP B 1 82 ? 9.533 -44.535 45.799 1.00 69.96 82 ASP B CA 1
ATOM 1698 C C . ASP B 1 82 ? 9.684 -43.083 46.232 1.00 76.17 82 ASP B C 1
ATOM 1699 O O . ASP B 1 82 ? 10.080 -42.225 45.435 1.00 66.03 82 ASP B O 1
ATOM 1704 N N . ASN B 1 83 ? 9.351 -42.795 47.490 1.00 87.91 83 ASN B N 1
ATOM 1705 C CA . ASN B 1 83 ? 9.442 -41.422 47.984 1.00 91.57 83 ASN B CA 1
ATOM 1706 C C . ASN B 1 83 ? 10.892 -40.939 48.123 1.00 95.27 83 ASN B C 1
ATOM 1707 O O . ASN B 1 83 ? 11.197 -40.064 48.935 1.00 99.51 83 ASN B O 1
ATOM 1712 N N . LYS B 1 84 ? 11.773 -41.532 47.322 1.00 90.01 84 LYS B N 1
ATOM 1713 C CA . LYS B 1 84 ? 13.113 -41.018 47.097 1.00 83.75 84 LYS B CA 1
ATOM 1714 C C . LYS B 1 84 ? 13.387 -41.048 45.595 1.00 80.48 84 LYS B C 1
ATOM 1715 O O . LYS B 1 84 ? 14.526 -41.236 45.160 1.00 81.39 84 LYS B O 1
ATOM 1721 N N . SER B 1 85 ? 12.332 -40.882 44.800 1.00 73.73 85 SER B N 1
ATOM 1722 C CA . SER B 1 85 ? 12.508 -40.739 43.353 1.00 68.10 85 SER B CA 1
ATOM 1723 C C . SER B 1 85 ? 12.327 -39.285 42.933 1.00 54.30 85 SER B C 1
ATOM 1724 O O . SER B 1 85 ? 11.865 -38.459 43.729 1.00 57.94 85 SER B O 1
ATOM 1727 N N . LYS B 1 86 ? 12.672 -38.982 41.696 1.00 33.65 86 LYS B N 1
ATOM 1728 C CA . LYS B 1 86 ? 12.710 -37.586 41.260 1.00 41.44 86 LYS B CA 1
ATOM 1729 C C . LYS B 1 86 ? 11.485 -36.983 40.591 1.00 43.27 86 LYS B C 1
ATOM 1730 O O . LYS B 1 86 ? 10.889 -37.568 39.745 1.00 34.87 86 LYS B O 1
ATOM 1736 N N . ILE B 1 87 ? 11.166 -35.793 41.056 1.00 30.06 87 ILE B N 1
ATOM 1737 C CA . ILE B 1 87 ? 9.932 -35.176 40.597 1.00 30.92 87 ILE B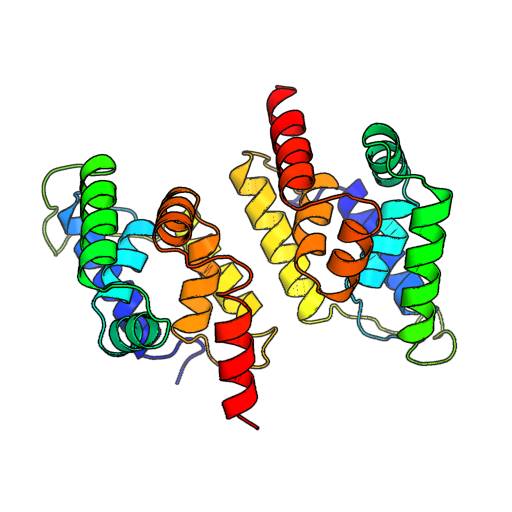 CA 1
ATOM 1738 C C . ILE B 1 87 ? 10.171 -33.721 40.224 1.00 28.56 87 ILE B C 1
ATOM 1739 O O . ILE B 1 87 ? 10.738 -32.952 41.004 1.00 37.59 87 ILE B O 1
ATOM 1744 N N . VAL B 1 88 ? 9.696 -33.341 39.040 1.00 29.74 88 VAL B N 1
ATOM 1745 C CA . VAL B 1 88 ? 9.926 -31.988 38.525 1.00 31.57 88 VAL B CA 1
ATOM 1746 C C . VAL B 1 88 ? 8.606 -31.293 38.214 1.00 22.73 88 VAL B C 1
ATOM 1747 O O . VAL B 1 88 ? 7.562 -31.950 38.128 1.00 21.78 88 VAL B O 1
ATOM 1751 N N . ASN B 1 89 ? 8.630 -29.998 38.008 1.00 22.91 89 ASN B N 1
ATOM 1752 C CA . ASN B 1 89 ? 7.427 -29.299 37.707 1.00 23.88 89 ASN B CA 1
ATOM 1753 C C . ASN B 1 89 ? 7.032 -29.526 36.296 1.00 21.43 89 ASN B C 1
ATOM 1754 O O . ASN B 1 89 ? 7.805 -29.373 35.436 1.00 23.23 89 ASN B O 1
ATOM 1759 N N . SER B 1 90 ? 5.788 -29.859 36.098 1.00 19.44 90 SER B N 1
ATOM 1760 C CA . SER B 1 90 ? 5.262 -29.865 34.734 1.00 19.25 90 SER B CA 1
ATOM 1761 C C . SER B 1 90 ? 5.226 -28.439 34.168 1.00 21.74 90 SER B C 1
ATOM 1762 O O . SER B 1 90 ? 5.252 -27.443 34.897 1.00 19.71 90 SER B O 1
ATOM 1765 N N . ALA B 1 91 ? 5.128 -28.341 32.835 1.00 19.79 91 ALA B N 1
ATOM 1766 C CA . ALA B 1 91 ? 5.001 -27.027 32.228 1.00 19.50 91 ALA B CA 1
ATOM 1767 C C . ALA B 1 91 ? 3.707 -26.362 32.678 1.00 20.27 91 ALA B C 1
ATOM 1768 O O . ALA B 1 91 ? 3.633 -25.139 32.782 1.00 19.27 91 ALA B O 1
ATOM 1770 N N . GLU B 1 92 ? 2.678 -27.159 32.947 1.00 20.41 92 GLU B N 1
ATOM 1771 C CA . GLU B 1 92 ? 1.442 -26.629 33.498 1.00 21.98 92 GLU B CA 1
ATOM 1772 C C . GLU B 1 92 ? 1.653 -25.918 34.836 1.00 22.14 92 GLU B C 1
ATOM 1773 O O . GLU B 1 92 ? 1.166 -24.788 35.035 1.00 21.28 92 GLU B O 1
ATOM 1779 N N . VAL B 1 93 ? 2.361 -26.589 35.738 1.00 17.51 93 VAL B N 1
ATOM 1780 C CA . VAL B 1 93 ? 2.718 -25.974 37.018 1.00 17.09 93 VAL B CA 1
ATOM 1781 C C . VAL B 1 93 ? 3.662 -24.768 36.862 1.00 18.23 93 VAL B C 1
ATOM 1782 O O . VAL B 1 93 ? 3.543 -23.809 37.626 1.00 18.95 93 VAL B O 1
ATOM 1786 N N . LYS B 1 94 ? 4.560 -24.772 35.882 1.00 17.96 94 LYS B N 1
ATOM 1787 C CA . LYS B 1 94 ? 5.444 -23.587 35.719 1.00 18.73 94 LYS B CA 1
ATOM 1788 C C . LYS B 1 94 ? 4.535 -22.392 35.412 1.00 18.79 94 LYS B C 1
ATOM 1789 O O . LYS B 1 94 ? 4.752 -21.261 35.862 1.00 22.35 94 LYS B O 1
ATOM 1795 N N . GLU B 1 95 ? 3.466 -22.661 34.667 1.00 18.52 95 GLU B N 1
ATOM 1796 C CA . GLU B 1 95 ? 2.488 -21.619 34.429 1.00 19.39 95 GLU B CA 1
ATOM 1797 C C . GLU B 1 95 ? 1.712 -21.213 35.672 1.00 19.40 95 GLU B C 1
ATOM 1798 O O . GLU B 1 95 ? 1.506 -20.029 35.916 1.00 19.88 95 GLU B O 1
ATOM 1804 N N . THR B 1 96 ? 1.272 -22.197 36.453 1.00 19.29 96 THR B N 1
ATOM 1805 C CA . THR B 1 96 ? 0.605 -21.915 37.718 1.00 19.09 96 THR B CA 1
ATOM 1806 C C . THR B 1 96 ? 1.425 -20.907 38.522 1.00 20.61 96 THR B C 1
ATOM 1807 O O . THR B 1 96 ? 0.877 -19.909 39.015 1.00 19.72 96 THR B O 1
ATOM 1811 N N . LEU B 1 97 ? 2.732 -21.139 38.598 1.00 19.00 97 LEU B N 1
ATOM 1812 C CA . LEU B 1 97 ? 3.605 -20.307 39.437 1.00 20.84 97 LEU B CA 1
ATOM 1813 C C . LEU B 1 97 ? 3.832 -18.928 38.808 1.00 20.27 97 LEU B C 1
ATOM 1814 O O . LEU B 1 97 ? 3.779 -17.909 39.492 1.00 22.67 97 LEU B O 1
ATOM 1819 N N . ALA B 1 98 ? 4.040 -18.879 37.488 1.00 20.29 98 ALA B N 1
ATOM 1820 C CA . ALA B 1 98 ? 4.083 -17.592 36.794 1.00 21.33 98 ALA B CA 1
ATOM 1821 C C . ALA B 1 98 ? 2.810 -16.757 37.024 1.00 25.92 98 ALA B C 1
ATOM 1822 O O . ALA B 1 98 ? 2.904 -15.552 37.247 1.00 24.39 98 ALA B O 1
ATOM 1824 N N . LEU B 1 99 ? 1.642 -17.390 36.961 1.00 21.05 99 LEU B N 1
ATOM 1825 C CA . LEU B 1 99 ? 0.375 -16.705 37.217 1.00 24.18 99 LEU B CA 1
ATOM 1826 C C . LEU B 1 99 ? 0.197 -16.291 38.681 1.00 24.59 99 LEU B C 1
ATOM 1827 O O . LEU B 1 99 ? -0.339 -15.215 38.958 1.00 22.88 99 LEU B O 1
ATOM 1832 N N . ALA B 1 100 ? 0.668 -17.132 39.608 1.00 22.28 100 ALA B N 1
ATOM 1833 C CA . ALA B 1 100 ? 0.610 -16.803 41.038 1.00 21.95 100 ALA B CA 1
ATOM 1834 C C . ALA B 1 100 ? 1.463 -15.579 41.329 1.00 23.27 100 ALA B C 1
ATOM 1835 O O . ALA B 1 100 ? 1.058 -14.687 42.074 1.00 26.09 100 ALA B O 1
ATOM 1837 N N . GLU B 1 101 ? 2.651 -15.540 40.726 1.00 23.31 101 GLU B N 1
ATOM 1838 C CA . GLU B 1 101 ? 3.519 -14.376 40.825 1.00 24.90 101 GLU B CA 1
ATOM 1839 C C . GLU B 1 101 ? 2.852 -13.136 40.240 1.00 26.45 101 GLU B C 1
ATOM 1840 O O . GLU B 1 101 ? 2.915 -12.048 40.840 1.00 29.16 101 GLU B O 1
ATOM 1846 N N . ALA B 1 102 ? 2.209 -13.301 39.092 1.00 26.86 102 ALA B N 1
ATOM 1847 C CA . ALA B 1 102 ? 1.469 -12.195 38.473 1.00 27.27 102 ALA B CA 1
ATOM 1848 C C . ALA B 1 102 ? 0.354 -11.633 39.340 1.00 29.47 102 ALA B C 1
ATOM 1849 O O . ALA B 1 102 ? 0.152 -10.407 39.421 1.00 32.86 102 ALA B O 1
ATOM 1851 N N . ALA B 1 103 ? -0.351 -12.534 40.014 1.00 26.11 103 ALA B N 1
ATOM 1852 C CA . ALA B 1 103 ? -1.513 -12.151 40.803 1.00 31.17 103 ALA B CA 1
ATOM 1853 C C . ALA B 1 103 ? -1.030 -11.462 42.052 1.00 34.13 103 ALA B C 1
ATOM 1854 O O . ALA B 1 103 ? -1.626 -10.484 42.520 1.00 30.14 103 ALA B O 1
ATOM 1856 N N . ALA B 1 104 ? 0.071 -11.966 42.603 1.00 28.00 104 ALA B N 1
ATOM 1857 C CA . ALA B 1 104 ? 0.627 -11.345 43.793 1.00 33.70 104 ALA B CA 1
ATOM 1858 C C . ALA B 1 104 ? 1.078 -9.932 43.471 1.00 31.50 104 ALA B C 1
ATOM 1859 O O . ALA B 1 104 ? 0.767 -8.988 44.213 1.00 38.77 104 ALA B O 1
ATOM 1861 N N . ASN B 1 105 ? 1.801 -9.767 42.369 1.00 31.16 105 ASN B N 1
ATOM 1862 C CA . ASN B 1 105 ? 2.233 -8.422 41.986 1.00 36.04 105 ASN B CA 1
ATOM 1863 C C . ASN B 1 105 ? 1.063 -7.476 41.738 1.00 34.65 105 ASN B C 1
ATOM 1864 O O . ASN B 1 105 ? 1.145 -6.283 42.064 1.00 36.59 105 ASN B O 1
ATOM 1869 N N . LYS B 1 106 ? -0.044 -8.036 41.281 1.00 33.03 106 LYS B N 1
ATOM 1870 C CA . LYS B 1 106 ? -1.192 -7.228 40.906 1.00 34.88 106 LYS B CA 1
ATOM 1871 C C . LYS B 1 106 ? -1.853 -6.652 42.116 1.00 37.76 106 LYS B C 1
ATOM 1872 O O . LYS B 1 106 ? -2.385 -5.560 42.152 1.00 40.90 106 LYS B O 1
ATOM 1878 N N . TYR B 1 107 ? -1.926 -7.501 43.084 1.00 37.02 107 TYR B N 1
ATOM 1879 C CA . TYR B 1 107 ? -2.567 -7.111 44.326 1.00 38.31 107 TYR B CA 1
ATOM 1880 C C . TYR B 1 107 ? -1.553 -6.585 45.336 1.00 38.49 107 TYR B C 1
ATOM 1881 O O . TYR B 1 107 ? -1.827 -6.567 46.535 1.00 43.57 107 TYR B O 1
ATOM 1890 N N . LYS B 1 108 ? -0.393 -6.166 44.824 1.00 42.81 108 LYS B N 1
ATOM 1891 C CA . LYS B 1 108 ? 0.596 -5.396 45.583 1.00 40.92 108 LYS B CA 1
ATOM 1892 C C . LYS B 1 108 ? 1.179 -6.190 46.739 1.00 44.60 108 LYS B C 1
ATOM 1893 O O . LYS B 1 108 ? 1.650 -5.627 47.729 1.00 53.86 108 LYS B O 1
ATOM 1899 N N . SER B 1 109 ? 1.173 -7.508 46.604 1.00 43.12 109 SER B N 1
ATOM 1900 C CA . SER B 1 109 ? 1.768 -8.369 47.616 1.00 45.18 109 SER B CA 1
ATOM 1901 C C . SER B 1 109 ? 3.225 -8.641 47.258 1.00 47.71 109 SER B C 1
ATOM 1902 O O . SER B 1 109 ? 3.536 -9.097 46.149 1.00 49.64 109 SER B O 1
ATOM 1905 N N . PRO B 1 110 ? 4.139 -8.362 48.193 1.00 47.41 110 PRO B N 1
ATOM 1906 C CA . PRO B 1 110 ? 5.554 -8.596 47.902 1.00 51.81 110 PRO B CA 1
ATOM 1907 C C . PRO B 1 110 ? 5.923 -10.078 48.021 1.00 44.91 110 PRO B C 1
ATOM 1908 O O . PRO B 1 110 ? 7.032 -10.446 47.620 1.00 57.61 110 PRO B O 1
ATOM 1912 N N . LYS B 1 111 ? 5.023 -10.904 48.560 1.00 43.95 111 LYS B N 1
ATOM 1913 C CA . LYS B 1 111 ? 5.214 -12.361 48.548 1.00 35.00 111 LYS B CA 1
ATOM 1914 C C . LYS B 1 111 ? 4.048 -13.098 47.914 1.00 37.91 111 LYS B C 1
ATOM 1915 O O . LYS B 1 111 ? 2.910 -12.615 47.928 1.00 40.21 111 LYS B O 1
ATOM 1921 N N . VAL B 1 112 ? 4.334 -14.286 47.382 1.00 32.91 112 VAL B N 1
ATOM 1922 C CA . VAL B 1 112 ? 3.290 -15.154 46.855 1.00 29.69 112 VAL B CA 1
ATOM 1923 C C . VAL B 1 112 ? 2.659 -15.964 47.991 1.00 29.63 112 VAL B C 1
ATOM 1924 O O . VAL B 1 112 ? 3.338 -16.777 48.635 1.00 32.51 112 VAL B O 1
ATOM 1928 N N . ASP B 1 113 ? 1.377 -15.729 48.252 1.00 32.00 113 ASP B N 1
ATOM 1929 C CA . ASP B 1 113 ? 0.653 -16.450 49.307 1.00 29.57 113 ASP B CA 1
ATOM 1930 C C . ASP B 1 113 ? -0.288 -17.490 48.713 1.00 32.70 113 ASP B C 1
ATOM 1931 O O . ASP B 1 113 ? -0.390 -17.617 47.487 1.00 26.30 113 ASP B O 1
ATOM 1936 N N . VAL B 1 114 ? -0.997 -18.210 49.581 1.00 33.41 114 VAL B N 1
ATOM 1937 C CA . VAL B 1 114 ? -1.883 -19.278 49.148 1.00 34.88 114 VAL B CA 1
ATOM 1938 C C . VAL B 1 114 ? -2.986 -18.804 48.196 1.00 31.26 114 VAL B C 1
ATOM 1939 O O . VAL B 1 114 ? -3.352 -19.528 47.277 1.00 25.95 114 VAL B O 1
ATOM 1943 N N . GLU B 1 115 ? -3.536 -17.611 48.430 1.00 34.51 115 GLU B N 1
ATOM 1944 C CA . GLU B 1 115 ? -4.620 -17.106 47.577 1.00 38.14 115 GLU B CA 1
ATOM 1945 C C . GLU B 1 115 ? -4.126 -16.885 46.156 1.00 26.91 115 GLU B C 1
ATOM 1946 O O . GLU B 1 115 ? -4.897 -17.044 45.194 1.00 26.41 115 GLU B O 1
ATOM 1952 N N . HIS B 1 116 ? -2.862 -16.511 46.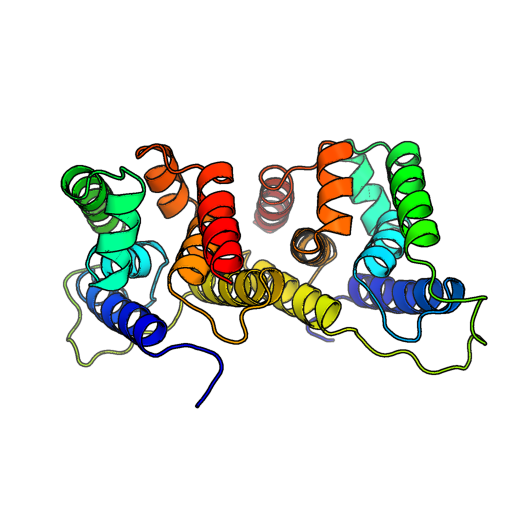046 1.00 27.02 116 HIS B N 1
ATOM 1953 C CA . HIS B 1 116 ? -2.235 -16.233 44.745 1.00 25.27 116 HIS B CA 1
ATOM 1954 C C . HIS B 1 116 ? -1.945 -17.527 43.997 1.00 24.01 116 HIS B C 1
ATOM 1955 O O . HIS B 1 116 ? -2.165 -17.628 42.785 1.00 23.31 116 HIS B O 1
ATOM 1962 N N . LEU B 1 117 ? -1.447 -18.522 44.726 1.00 28.75 117 LEU B N 1
ATOM 1963 C CA . LEU B 1 117 ? -1.396 -19.886 44.209 1.00 24.77 117 LEU B CA 1
ATOM 1964 C C . LEU B 1 117 ? -2.774 -20.410 43.796 1.00 27.83 117 LEU B C 1
ATOM 1965 O O . LEU B 1 117 ? -2.896 -21.006 42.730 1.00 23.10 117 LEU B O 1
ATOM 1970 N N . LEU B 1 118 ? -3.809 -20.175 44.610 1.00 25.07 118 LEU B N 1
ATOM 1971 C CA . LEU B 1 118 ? -5.190 -20.546 44.239 1.00 29.15 118 LEU B CA 1
ATOM 1972 C C . LEU B 1 118 ? -5.606 -19.908 42.918 1.00 27.23 118 LEU B C 1
ATOM 1973 O O . LEU B 1 118 ? -6.166 -20.590 42.033 1.00 26.99 118 LEU B O 1
ATOM 1978 N N . SER B 1 119 ? -5.299 -18.625 42.762 1.00 28.24 119 SER B N 1
ATOM 1979 C CA . SER B 1 119 ? -5.618 -17.916 41.508 1.00 23.94 119 SER B CA 1
ATOM 1980 C C . SER B 1 119 ? -4.906 -18.573 40.326 1.00 23.50 119 SER B C 1
ATOM 1981 O O . SER B 1 119 ? -5.493 -18.820 39.276 1.00 25.55 119 SER B O 1
ATOM 1984 N N . GLY B 1 120 ? -3.634 -18.898 40.526 1.00 27.34 120 GLY B N 1
ATOM 1985 C CA . GLY B 1 120 ? -2.849 -19.545 39.481 1.00 24.80 120 GLY B CA 1
ATOM 1986 C C . GLY B 1 120 ? -3.431 -20.899 39.122 1.00 19.92 120 GLY B C 1
ATOM 1987 O O . GLY B 1 120 ? -3.515 -21.251 37.944 1.00 23.89 120 GLY B O 1
ATOM 1988 N N . LEU B 1 121 ? -3.793 -21.689 40.132 1.00 20.02 121 LEU B N 1
ATOM 1989 C CA . LEU B 1 121 ? -4.382 -23.006 39.887 1.00 21.78 121 LEU B CA 1
ATOM 1990 C C . LEU B 1 121 ? -5.674 -22.981 39.064 1.00 29.06 121 LEU B C 1
ATOM 1991 O O . LEU B 1 121 ? -5.953 -23.902 38.295 1.00 26.86 121 LEU B O 1
ATOM 1996 N N . SER B 1 122 ? -6.435 -21.911 39.194 1.00 28.65 122 SER B N 1
ATOM 1997 C CA . SER B 1 122 ? -7.674 -21.802 38.453 1.00 32.38 122 SER B CA 1
ATOM 1998 C C . SER B 1 122 ? -7.501 -21.769 36.924 1.00 29.74 122 SER B C 1
ATOM 1999 O O . SER B 1 122 ? -8.474 -21.979 36.190 1.00 30.79 122 SER B O 1
ATOM 2002 N N . ASN B 1 123 ? -6.287 -21.504 36.440 1.00 26.23 123 ASN B N 1
ATOM 2003 C CA . ASN B 1 123 ? -5.989 -21.614 35.006 1.00 25.33 123 ASN B CA 1
ATOM 2004 C C . ASN B 1 123 ? -6.067 -23.037 34.464 1.00 25.83 123 ASN B C 1
ATOM 2005 O O . ASN B 1 123 ? -6.342 -23.235 33.272 1.00 30.93 123 ASN B O 1
ATOM 2010 N N . ASP B 1 124 ? -5.772 -24.021 35.311 1.00 22.64 124 ASP B N 1
ATOM 2011 C CA . ASP B 1 124 ? -5.729 -25.398 34.863 1.00 26.81 124 ASP B CA 1
ATOM 2012 C C . ASP B 1 124 ? -7.141 -25.900 34.586 1.00 31.16 124 ASP B C 1
ATOM 2013 O O . ASP B 1 124 ? -8.042 -25.650 35.377 1.00 29.19 124 ASP B O 1
ATOM 2018 N N . GLU B 1 125 ? -7.339 -26.589 33.466 1.00 29.93 125 GLU B N 1
ATOM 2019 C CA . GLU B 1 125 ? -8.690 -26.987 33.081 1.00 30.52 125 GLU B CA 1
ATOM 2020 C C . GLU B 1 125 ? -9.323 -27.969 34.054 1.00 30.85 125 GLU B C 1
ATOM 2021 O O . GLU B 1 125 ? -10.496 -27.825 34.401 1.00 31.03 125 GLU B O 1
ATOM 2027 N N . LEU B 1 126 ? -8.546 -28.951 34.510 1.00 29.96 126 LEU B N 1
ATOM 2028 C CA . LEU B 1 126 ? -9.048 -29.935 35.475 1.00 32.58 126 LEU B CA 1
ATOM 2029 C C . LEU B 1 126 ? -9.419 -29.263 36.782 1.00 31.77 126 LEU B C 1
ATOM 2030 O O . LEU B 1 126 ? -10.497 -29.502 37.319 1.00 35.33 126 LEU B O 1
ATOM 2035 N N . VAL B 1 127 ? -8.516 -28.428 37.300 1.00 33.51 127 VAL B N 1
ATOM 2036 C CA . VAL B 1 127 ? -8.782 -27.711 38.541 1.00 27.59 127 VAL B CA 1
ATOM 2037 C C . VAL B 1 127 ? -9.965 -26.765 38.394 1.00 26.95 127 VAL B C 1
ATOM 2038 O O . VAL B 1 127 ? -10.824 -26.670 39.273 1.00 31.33 127 VAL B O 1
ATOM 2042 N N . ASN B 1 128 ? -10.022 -26.052 37.282 1.00 30.21 128 ASN B N 1
ATOM 2043 C CA . ASN B 1 128 ? -11.096 -25.104 37.113 1.00 28.61 128 ASN B CA 1
ATOM 2044 C C . ASN B 1 128 ? -12.470 -25.779 37.002 1.00 32.95 128 ASN B C 1
ATOM 2045 O O . ASN B 1 128 ? -13.467 -25.214 37.465 1.00 33.94 128 ASN B O 1
ATOM 2050 N N . GLU B 1 129 ? -12.527 -26.976 36.415 1.00 37.10 129 GLU B N 1
ATOM 2051 C CA . GLU B 1 129 ? -13.788 -27.743 36.393 1.00 36.67 129 GLU B CA 1
ATOM 2052 C C . GLU B 1 129 ? -14.232 -27.989 37.834 1.00 35.29 129 GLU B C 1
ATOM 2053 O O . GLU B 1 129 ? -15.400 -27.790 38.187 1.00 38.29 129 GLU B O 1
ATOM 2059 N N . ILE B 1 130 ? -13.286 -28.393 38.676 1.00 32.45 130 ILE B N 1
ATOM 2060 C CA . ILE B 1 130 ? -13.584 -28.643 40.082 1.00 33.41 130 ILE B CA 1
ATOM 2061 C C . ILE B 1 130 ? -14.090 -27.391 40.798 1.00 37.67 130 ILE B C 1
ATOM 2062 O O . ILE B 1 130 ? -15.114 -27.444 41.466 1.00 38.57 130 ILE B O 1
ATOM 2067 N N . PHE B 1 131 ? -13.375 -26.272 40.646 1.00 32.42 131 PHE B N 1
ATOM 2068 C CA . PHE B 1 131 ? -13.775 -25.006 41.243 1.00 33.31 131 PHE B CA 1
ATOM 2069 C C . PHE B 1 131 ? -15.197 -24.628 40.840 1.00 38.54 131 PHE B C 1
ATOM 2070 O O . PHE B 1 131 ? -15.988 -24.210 41.679 1.00 38.96 131 PHE B O 1
ATOM 2078 N N . ASN B 1 132 ? -15.515 -24.770 39.557 1.00 42.27 132 ASN B N 1
ATOM 2079 C CA . ASN B 1 132 ? -16.842 -24.387 39.076 1.00 49.62 132 ASN B CA 1
ATOM 2080 C C . ASN B 1 132 ? -17.939 -25.290 39.615 1.00 49.40 132 ASN B C 1
ATOM 2081 O O . ASN B 1 132 ? -19.108 -24.897 39.663 1.00 53.90 132 ASN B O 1
ATOM 2086 N N . GLU B 1 133 ? -17.565 -26.492 40.040 1.00 51.34 133 GLU B N 1
ATOM 2087 C CA . GLU B 1 133 ? -18.545 -27.418 40.610 1.00 48.75 133 GLU B CA 1
ATOM 2088 C C . GLU B 1 133 ? -18.792 -27.205 42.096 1.00 51.31 133 GLU B C 1
ATOM 2089 O O . GLU B 1 133 ? -19.826 -27.627 42.623 1.00 56.66 133 GLU B O 1
ATOM 2095 N N . VAL B 1 134 ? -17.845 -26.561 42.771 1.00 50.89 134 VAL B N 1
ATOM 2096 C CA . VAL B 1 134 ? -18.057 -26.141 44.152 1.00 53.20 134 VAL B CA 1
ATOM 2097 C C . VAL B 1 134 ? -18.330 -24.647 44.130 1.00 55.47 134 VAL B C 1
ATOM 2098 O O . VAL B 1 134 ? -18.101 -23.939 45.120 1.00 54.74 134 VAL B O 1
ATOM 2102 N N . TYR B 1 135 ? -18.799 -24.175 42.973 1.00 51.67 135 TYR B N 1
ATOM 2103 C CA . TYR B 1 135 ? -19.365 -22.826 42.848 1.00 58.37 135 TYR B CA 1
ATOM 2104 C C . TYR B 1 135 ? -18.335 -21.737 43.171 1.00 58.74 135 TYR B C 1
ATOM 2105 O O . TYR B 1 135 ? -18.686 -20.591 43.469 1.00 64.01 135 TYR B O 1
ATOM 2114 N N . LEU B 1 136 ? -17.057 -22.102 43.103 1.00 58.37 136 LEU B N 1
ATOM 2115 C CA . LEU B 1 136 ? -15.975 -21.138 43.307 1.00 51.45 136 LEU B CA 1
ATOM 2116 C C . LEU B 1 136 ? -15.547 -20.599 41.945 1.00 45.63 136 LEU B C 1
ATOM 2117 O O . LEU B 1 136 ? -14.634 -21.127 41.292 1.00 47.48 136 LEU B O 1
ATOM 2122 N N . THR B 1 137 ? -16.218 -19.540 41.511 1.00 42.22 137 THR B N 1
ATOM 2123 C CA . THR B 1 137 ? -15.993 -18.993 40.180 1.00 39.14 137 THR B CA 1
ATOM 2124 C C . THR B 1 137 ? -14.784 -18.066 40.115 1.00 38.16 137 THR B C 1
ATOM 2125 O O . THR B 1 137 ? -14.195 -17.709 41.140 1.00 44.97 137 THR B O 1
ATOM 2129 N N . ASP B 1 138 ? -14.448 -17.655 38.894 1.00 47.33 138 ASP B N 1
ATOM 2130 C CA . ASP B 1 138 ? -13.375 -16.686 38.672 1.00 52.69 138 ASP B CA 1
ATOM 2131 C C . ASP B 1 138 ? -13.645 -15.370 39.405 1.00 46.16 138 ASP B C 1
ATOM 2132 O O .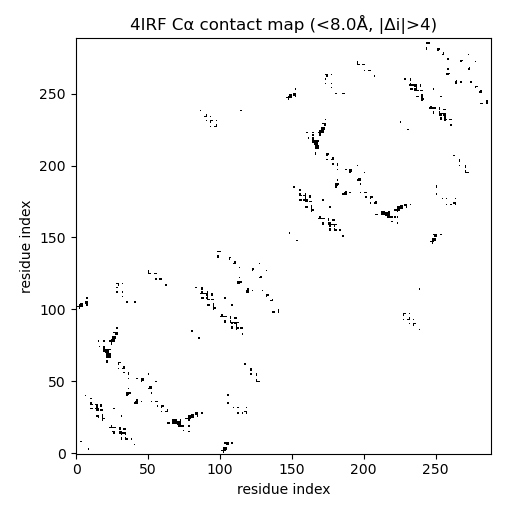 ASP B 1 138 ? -12.743 -14.797 40.030 1.00 39.52 138 ASP B O 1
ATOM 2137 N N . GLU B 1 139 ? -14.895 -14.914 39.337 1.00 44.30 139 GLU B N 1
ATOM 2138 C CA . GLU B 1 139 ? -15.334 -13.724 40.057 1.00 47.35 139 GLU B CA 1
ATOM 2139 C C . GLU B 1 139 ? -15.082 -13.895 41.555 1.00 41.16 139 GLU B C 1
ATOM 2140 O O . GLU B 1 139 ? -14.568 -12.988 42.209 1.00 45.99 139 GLU B O 1
ATOM 2146 N N . ALA B 1 140 ? -15.425 -15.070 42.081 1.00 45.34 140 ALA B N 1
ATOM 2147 C CA . ALA B 1 140 ? -15.245 -15.360 43.502 1.00 41.27 140 ALA B CA 1
ATOM 2148 C C . ALA B 1 140 ? -13.767 -15.351 43.874 1.00 38.54 140 ALA B C 1
ATOM 2149 O O . ALA B 1 140 ? -13.392 -14.883 44.944 1.00 39.46 140 ALA B O 1
ATOM 2151 N N . ILE B 1 141 ? -12.918 -15.867 42.973 1.00 35.97 141 ILE B N 1
ATOM 2152 C CA . ILE B 1 141 ? -11.494 -15.858 43.294 1.00 36.55 141 ILE B CA 1
ATOM 2153 C C . ILE B 1 141 ? -10.917 -14.453 43.336 1.00 34.08 141 ILE B C 1
ATOM 2154 O O . ILE B 1 141 ? -10.190 -14.117 44.187 1.00 33.99 141 ILE B O 1
ATOM 2159 N N . LYS B 1 142 ? -11.301 -13.681 42.271 1.00 34.80 142 LYS B N 1
ATOM 2160 C CA . LYS B 1 142 ? -10.821 -12.308 42.393 1.00 35.59 142 LYS B CA 1
ATOM 2161 C C . LYS B 1 142 ? -11.404 -11.605 43.606 1.00 38.03 142 LYS B C 1
ATOM 2162 O O . LYS B 1 142 ? -10.716 -10.846 44.267 1.00 40.25 142 LYS B O 1
ATOM 2168 N N . ALA B 1 143 ? -12.487 -11.862 44.143 1.00 41.05 143 ALA B N 1
ATOM 2169 C CA . ALA B 1 143 ? -12.969 -11.253 45.385 1.00 42.85 143 ALA B CA 1
ATOM 2170 C C . ALA B 1 143 ? -12.114 -11.675 46.583 1.00 41.64 143 ALA B C 1
ATOM 2171 O O . ALA B 1 143 ? -11.782 -10.850 47.440 1.00 43.05 143 ALA B O 1
ATOM 2173 N N . ILE B 1 144 ? -11.741 -12.956 46.630 1.00 42.48 144 ILE B N 1
ATOM 2174 C CA . ILE B 1 144 ? -10.809 -13.432 47.650 1.00 44.53 144 ILE B CA 1
ATOM 2175 C C . ILE B 1 144 ? -9.523 -12.620 47.615 1.00 44.62 144 ILE B C 1
ATOM 2176 O O . ILE B 1 144 ? -9.003 -12.198 48.652 1.00 43.74 144 ILE B O 1
ATOM 2181 N N . LEU B 1 145 ? -9.001 -12.404 46.411 1.00 43.95 145 LEU B N 1
ATOM 2182 C CA . LEU B 1 145 ? -7.758 -11.657 46.255 1.00 36.88 145 LEU B CA 1
ATOM 2183 C C . LEU B 1 145 ? -7.932 -10.186 46.629 1.00 37.97 145 LEU B C 1
ATOM 2184 O O . LEU B 1 145 ? -7.055 -9.587 47.250 1.00 39.98 145 LEU B O 1
ATOM 2189 N N . LYS B 1 146 ? -9.064 -9.615 46.229 1.00 39.62 146 LYS B N 1
ATOM 2190 C CA . LYS B 1 146 ? -9.370 -8.220 46.537 1.00 42.35 146 LYS B CA 1
ATOM 2191 C C . LYS B 1 146 ? -9.511 -8.047 48.049 1.00 50.82 146 LYS B C 1
ATOM 2192 O O . LYS B 1 146 ? -8.913 -7.128 48.621 1.00 49.30 146 LYS B O 1
ATOM 2198 N N . ARG B 1 147 ? -10.270 -8.943 48.691 1.00 52.06 147 ARG B N 1
ATOM 2199 C CA . ARG B 1 147 ? -10.449 -8.892 50.153 1.00 47.28 147 ARG B CA 1
ATOM 2200 C C . ARG B 1 147 ? -9.122 -9.054 50.900 1.00 52.05 147 ARG B C 1
ATOM 2201 O O . ARG B 1 147 ? -8.867 -8.356 51.883 1.00 51.13 147 ARG B O 1
ATOM 2209 N N . LYS B 1 148 ? -8.224 -9.916 50.489 1.00 47.20 148 LYS B N 1
ATOM 2210 C CA . LYS B 1 148 ? -6.919 -9.957 51.135 1.00 43.24 148 LYS B CA 1
ATOM 2211 C C . LYS B 1 148 ? -6.151 -8.626 51.080 1.00 45.19 148 LYS B C 1
ATOM 2212 O O . LYS B 1 148 ? -5.584 -8.079 52.069 1.00 48.65 148 LYS B O 1
ATOM 2218 N N . PHE B 1 149 ? -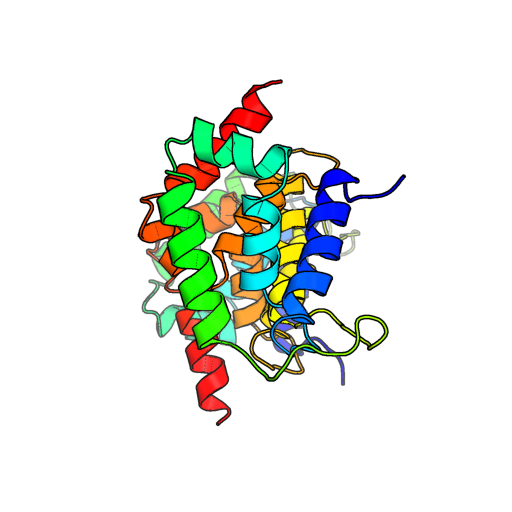6.176 -8.053 49.898 1.00 43.63 149 PHE B N 1
ATOM 2219 C CA . PHE B 1 149 ? -5.617 -6.722 49.729 1.00 49.36 149 PHE B CA 1
ATOM 2220 C C . PHE B 1 149 ? -6.333 -5.709 50.638 1.00 54.51 149 PHE B C 1
ATOM 2221 O O . PHE B 1 149 ? -5.707 -4.926 51.268 1.00 50.85 149 PHE B O 1
ATOM 2229 N N . GLU B 1 150 ? -7.638 -5.795 50.726 1.00 49.95 150 GLU B N 1
ATOM 2230 C CA . GLU B 1 150 ? -8.405 -4.839 51.517 1.00 53.70 150 GLU B CA 1
ATOM 2231 C C . GLU B 1 150 ? -7.986 -4.900 52.984 1.00 55.71 150 GLU B C 1
ATOM 2232 O O . GLU B 1 150 ? -8.112 -3.931 53.716 1.00 59.05 150 GLU B O 1
ATOM 2238 N N . LYS B 1 151 ? -7.444 -6.023 53.411 1.00 61.38 151 LYS B N 1
ATOM 2239 C CA . LYS B 1 151 ? -7.108 -6.208 54.820 1.00 56.05 151 LYS B CA 1
ATOM 2240 C C . LYS B 1 151 ? -5.811 -5.527 55.187 1.00 68.91 151 LYS B C 1
ATOM 2241 O O . LYS B 1 151 ? -5.378 -5.612 56.314 1.00 71.23 151 LYS B O 1
ATOM 2243 N N . THR B 1 152 ? -5.177 -4.840 54.272 1.00 65.34 152 THR B N 1
ATOM 2244 C CA . THR B 1 152 ? -4.785 -3.460 54.612 1.00 68.10 152 THR B CA 1
ATOM 2245 C C . THR B 1 152 ? -5.879 -2.426 54.401 1.00 72.54 152 THR B C 1
ATOM 2246 O O . THR B 1 152 ? -5.987 -1.434 55.133 1.00 79.16 152 THR B O 1
#

Solvent-accessible surface area: 14866 Å² total; per-residue (Å²): 229,39,96,42,50,118,96,0,68,88,5,18,74,30,0,64,93,20,0,13,49,32,10,21,86,91,1,64,4,5,0,0,0,16,2,0,20,138,25,131,60,0,45,76,15,6,62,114,38,135,9,71,70,68,70,3,127,100,77,3,47,99,4,2,90,139,52,90,65,27,77,91,54,104,136,101,40,84,29,68,44,7,80,78,0,133,28,3,24,52,11,0,51,11,2,2,70,32,30,144,25,115,74,1,6,0,5,2,0,0,27,0,0,28,29,27,100,45,0,49,110,9,1,74,89,16,177,6,63,77,74,33,7,60,35,8,5,103,111,50,52,86,164,100,150,231,46,97,49,52,113,100,0,66,90,5,16,74,32,0,66,86,18,0,18,52,36,10,18,90,87,1,56,5,4,0,0,0,16,1,0,19,143,24,134,61,0,43,73,15,4,63,129,36,144,6,87,67,74,72,3,45,99,73,3,73,100,4,3,89,142,52,93,65,28,77,95,52,103,125,193,36,157,23,67,44,1,30,38,0,121,12,4,29,18,44,0,48,1,9,2,75,69,45,157,23,115,78,1,5,0,7,1,0,0,27,2,0,20,34,26,115,47,0,34,109,10,0,71,91,16,182,6,58,76,144,28,5,123,33,10,3,109,120,64,105,92,95,128

Sequence (289 aa):
QGKYLNRTINILNAGKNIAKSYGHNKLKPIHILSALAKSDYGSTLFKENNVNAANLKEYIDIALEQTRAGAPLDNKSKIVNSAEVKETLALAEAAANNKYKKSPKVDVEHLLSGLSNDELVNEIFNEVYLTDEAIIKAILKRKFEKTLQGKYLNRTINILNAGKNIAKSSYGHNKLKPIHILSALAKSDYGSTLFKENNVNAANLKEYIDIALEQTRAGAPLDNKSKIVNSAEVKETLALAEAAANKYKSPKVDVEHLLSGLSNDELVNEIFNEVYLTDEAIKAILKRKFEKT

InterPro domains:
  IPR001270 ClpA/B family [PR00300] (634-652)
  IPR001270 ClpA/B family [PR00300] (679-697)
  IPR001270 ClpA/B family [PR00300] (708-726)
  IPR001270 ClpA/B family [PR00300] (741-755)
  IPR003593 AAA+ ATPase domain [SM00382] (227-371)
  IPR003593 AAA+ ATPase domain [SM00382] (630-768)
  IPR003959 ATPase, AAA-type, core [PF00004] (232-356)
  IPR003959 ATPase, AAA-type, core [PF07724] (629-804)
  IPR004176 Clp, repeat (R) N-terminal domain [PF02861] (39-150)
  IPR004176 Clp, repeat (R) N-terminal domain [PS51903] (34-177)
  IPR018368 ClpA/B, conserved site 1 [PS00870] (323-335)
  IPR019489 Clp ATPase, C-terminal [PF10431] (810-886)
  IPR019489 Clp ATPase, C-terminal [SM01086] (810-901)
  IPR027417 P-loop containing nucleoside triphosphate hydrolase [G3DSA:3.40.50.300] (179-371)
  IPR027417 P-loop containing nucleoside triphosphate hydrolase [G3DSA:3.40.50.300] (372-573)
  IPR027417 P-loop containing nucleoside triphosphate hydrolase [G3DSA:3.40.50.300] (584-808)
  IPR027417 P-loop containing nucleoside triphosphate hydrolase [SSF52540] (191-518)
  IPR027417 P-loop containing nucleoside triphosphate hydrolase [SSF52540] (579-893)
  IPR028299 ClpA/B, conserved site 2 [PS00871] (664-682)
  IPR036628 Clp, N-terminal domain superfamily [G3DSA:1.10.1780.10] (26-178)

CATH classification: 1.10.1780.10

Secondary structure (DSSP, 8-state):
--SB-HHHHHHHHHHHHHHHHTT-SEE-HHHHHHHHHHSHHHHHHHHHTT--HHHHHHHHHHHHHHT--SSPPPTTS--EE-HHHHHHHHHHHHHHHHTT-SSB-HHHHHHHHTTSHHHHHHHHHTT--HHHHHHHHHHHHHHT-/--SB-HHHHHHHHHHHHHHHHTT-SEE-HHHHHHHHHHSHHHHHHHHHTT--HHHHHHHHHHHHHHT--SSPPPTTS--EE-HHHHHHHHHHHHHHHHTT-SSB-HHHHHHHHTTSHHHHHHHHHTT--HHHHHHHHHHHHHT-

B-factor: mean 38.74, std 15.19, range [16.91, 103.07]